Protein AF-A0A3M6TGZ2-F1 (afdb_monomer)

Mean predicted aligned error: 19.35 Å

Solvent-accessible surface area (backbone atoms only — not comparable to full-atom values): 16517 Å² total; per-residue (Å²): 109,48,70,53,73,72,46,76,52,75,37,88,37,29,80,31,42,24,42,33,56,69,42,28,58,44,73,45,98,86,73,47,77,41,82,45,65,65,86,76,43,95,60,84,80,69,79,43,63,46,82,37,79,44,59,75,63,88,46,66,74,47,72,54,71,72,47,72,62,46,60,95,38,26,78,26,36,25,44,32,56,66,45,53,92,46,87,89,58,36,61,72,95,68,63,71,81,43,63,45,80,40,79,52,63,69,44,38,42,79,44,75,50,71,62,59,62,80,72,85,77,74,90,73,81,85,73,75,80,75,66,73,56,56,57,54,50,52,58,56,54,77,73,55,81,85,80,93,76,83,90,81,83,86,76,79,87,74,90,76,71,81,71,97,75,77,68,41,56,41,74,33,95,34,32,72,29,41,33,57,33,56,66,44,34,25,29,73,88,77,65,44,80,56,79,79,38,63,72,92,74,58,70,82,41,62,46,81,37,80,42,62,73,62,78,80,73,81,72,76,74,74,83,70,78,85,65,50,75,52,55,74,73,55,36,50,47,38,57,76,68,64,38,49,84,38,71,73,48,24,76,31,22,35,51,63,45,53,61,63,76,76,112

pLDDT: mean 76.89, std 20.99, range [24.41, 97.69]

Nearest PDB structures (foldseek):
  7b26-assembly1_B  TM=2.054E-01  e=3.039E-04  Homo sapiens
  6l4n-assembly1_A  TM=1.650E-01  e=7.881E+00  Dioscoreophyllum cumminsii

InterPro domains:
  IPR000884 Thrombospondin type-1 (TSP1) repeat [PS50092] (1-58)
  IPR000884 Thrombospondin type-1 (TSP1) repeat [PS50092] (61-108)
  IPR000884 Thrombospondin type-1 (TSP1) repeat [PS50092] (169-215)
  IPR000884 Thrombospondin type-1 (TSP1) repeat [SM00209] (1-58)
  IPR000884 Thrombospondin type-1 (TSP1) repeat [SM00209] (60-108)
  IPR000884 Thrombospondin type-1 (TSP1) repeat [SM00209] (165-215)
  IPR010909 PLAC [PS50900] (221-261)
  IPR036383 Thrombospondin type-1 repeat superfamily [G3DSA:2.20.100.10] (1-57)
  IPR036383 Thrombospondin type-1 repeat superfamily [G3DSA:2.20.100.10] (168-214)
  IPR036383 Thrombospondin type-1 repeat superfamily [SSF82895] (1-57)
  IPR036383 Thrombospondin type-1 repeat superfamily [SSF82895] (56-107)
  IPR036383 Thrombospondin type-1 repeat superfamily [SSF82895] (169-214)
  IPR050439 ADAMTS and ADAMTS-like [PTHR13723] (1-257)

Foldseek 3Di:
DDKADWDDFPDQAAKGKIFIDFFDWDQDPVRDIDTDDPVPDPDDTPDRMDMDHHHHDAWEKDKADWDDFDDPAAKGKIFTDTDTPDPPRYDPVRGDDRMDMDHHHHQKDKDWFDWLDDDDPDDDDPPDPVPVVVVVVVVVVVPDDDDDDDDDDDDDDDPPDDDPDDGSDFPDQAAKGKIFIDIFMAGPPPRDTDDPDDPVPGDDGMDMDHHHHDPPPPPPVPVPDPAAQDDPVVLVVCVVVVVCPPPVNCSRNVVSSVVVVVD

Radius of gyration: 54.73 Å; Cα contacts (8 Å, |Δi|>4): 354; chains: 1; bounding box: 115×46×151 Å

Sequence (263 aa):
WAVSPWRPCSKTCGKGLQYRSVRCMRQTTNGTTVESPNHLCPRDKPSGVQNCIKKACHLNWVVGPWSHCHGLCGVGHRVRNVRCPVAGKCAHGKKPPSRKFCSRESCYQWIIGRWSSNRKKTKYEKKKPKVMFLVALVMTFLTAENDNRLLKDLPQADFGRVPERLTLSCSAGCGSGAQRRSVTCLHRLTRRVGEKCSADSKPASQRQCKVKECKKIDVVLETVCHRDKYSSKQCRAVLRFDLCSTRGWLDLCCKTCEDAGRN

Organism: Pocillopora damicornis (NCBI:txid46731)

Secondary structure (DSSP, 8-state):
-EEPPPPPPS-SSSEEEEE--EEEEEE-TTS-EEEE-GGG--SPPPPSEEEEE-SPP-BPPEEPPPPP-BSSSSEEEEE--EE-SSTT-B-GGGPPPSEEEEE-S-SEEEEEPPPP--------------THHHHHHHHHHTTS-------------------S-S----SSSSSEEEEE--EEEEETTT--B-S-S-STT---SEEEEEPSP-------------S-SS-HHHHHHHHHTTGGGSHHHHTTSHHHHHHHTT-

Structure (mmCIF, N/CA/C/O backbone):
data_AF-A0A3M6TGZ2-F1
#
_entry.id   AF-A0A3M6TGZ2-F1
#
loop_
_atom_site.group_PDB
_atom_site.id
_atom_site.type_symbol
_atom_site.label_atom_id
_atom_site.label_alt_id
_atom_site.label_comp_id
_atom_site.label_asym_id
_atom_site.label_entity_id
_atom_site.label_seq_id
_atom_site.pdbx_PDB_ins_code
_atom_site.Cartn_x
_atom_site.Cartn_y
_atom_site.Cartn_z
_atom_site.occupancy
_atom_site.B_iso_or_equiv
_atom_site.auth_seq_id
_atom_site.auth_comp_id
_atom_site.auth_asym_id
_atom_site.auth_atom_id
_atom_site.pdbx_PDB_model_num
ATOM 1 N N . TRP A 1 1 ? -44.921 -3.618 61.452 1.00 91.56 1 TRP A N 1
ATOM 2 C CA . TRP 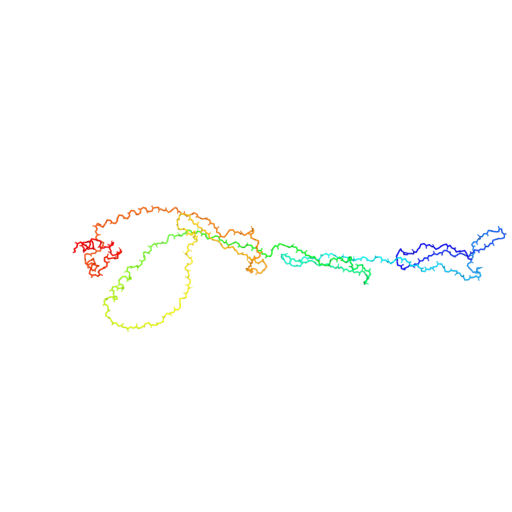A 1 1 ? -43.972 -3.116 60.438 1.00 91.56 1 TRP A CA 1
ATOM 3 C C . TRP A 1 1 ? -44.732 -2.491 59.289 1.00 91.56 1 TRP A C 1
ATOM 5 O O . TRP A 1 1 ? -45.534 -3.181 58.674 1.00 91.56 1 TRP A O 1
ATOM 15 N N . ALA A 1 2 ? -44.482 -1.220 58.991 1.00 92.06 2 ALA A N 1
ATOM 16 C CA . ALA A 1 2 ? -44.884 -0.614 57.729 1.00 92.06 2 ALA A CA 1
ATOM 17 C C . ALA A 1 2 ? -43.751 -0.792 56.714 1.00 92.06 2 ALA A C 1
ATOM 19 O O . ALA A 1 2 ? -42.584 -0.518 57.015 1.00 92.06 2 ALA A O 1
ATOM 20 N N . VAL A 1 3 ? -44.094 -1.291 55.529 1.00 94.31 3 VAL A N 1
ATOM 21 C CA . VAL A 1 3 ? -43.140 -1.647 54.478 1.00 94.31 3 VAL A CA 1
ATOM 22 C C . VAL A 1 3 ? -43.472 -0.842 53.231 1.00 94.31 3 VAL A C 1
ATOM 24 O O . VAL A 1 3 ? -44.593 -0.905 52.735 1.00 94.31 3 VAL A O 1
ATOM 27 N N . SER A 1 4 ? -42.503 -0.086 52.721 1.00 96.00 4 SER A N 1
ATOM 28 C CA . SER A 1 4 ? -42.685 0.647 51.469 1.00 96.00 4 SER A CA 1
ATOM 29 C C . SER A 1 4 ? -42.570 -0.286 50.255 1.00 96.00 4 SER A C 1
ATOM 31 O O . SER A 1 4 ? -41.953 -1.356 50.348 1.00 96.00 4 SER A O 1
ATOM 33 N N . PRO A 1 5 ? -43.049 0.143 49.074 1.00 97.38 5 PRO A N 1
ATOM 34 C CA . PRO A 1 5 ? -42.683 -0.489 47.814 1.00 97.38 5 PRO A CA 1
ATOM 35 C C . PRO A 1 5 ? -41.162 -0.522 47.622 1.00 97.38 5 PRO A C 1
ATOM 37 O O . PRO A 1 5 ? -40.419 0.294 48.187 1.00 97.38 5 PRO A O 1
ATOM 40 N N . TRP A 1 6 ? -40.700 -1.465 46.805 1.00 97.38 6 TRP A N 1
ATOM 41 C CA . TRP A 1 6 ? -39.301 -1.533 46.404 1.00 97.38 6 TRP A CA 1
ATOM 42 C C . TRP A 1 6 ? -38.935 -0.355 45.505 1.00 97.38 6 TRP A C 1
ATOM 44 O O . TRP A 1 6 ? -39.634 -0.045 44.540 1.00 97.38 6 TRP A O 1
ATOM 54 N N . ARG A 1 7 ? -37.800 0.282 45.803 1.00 97.19 7 ARG A N 1
ATOM 55 C CA . ARG A 1 7 ? -37.170 1.249 44.902 1.00 97.19 7 ARG A CA 1
ATOM 56 C C . ARG A 1 7 ? -36.665 0.539 43.638 1.00 97.19 7 ARG A C 1
ATOM 58 O O . ARG A 1 7 ? -36.446 -0.675 43.665 1.00 97.19 7 ARG A O 1
ATOM 65 N N . PRO A 1 8 ? -36.413 1.278 42.543 1.00 96.44 8 PRO A N 1
ATOM 66 C CA . PRO A 1 8 ? -35.778 0.717 41.359 1.00 96.44 8 PRO A CA 1
ATOM 67 C C . PRO A 1 8 ? -34.483 -0.040 41.688 1.00 96.44 8 PRO A C 1
ATOM 69 O O . PRO A 1 8 ? -33.741 0.322 42.602 1.00 96.44 8 PRO A O 1
ATOM 72 N N . CYS A 1 9 ? -34.218 -1.096 40.918 1.00 96.38 9 CYS A N 1
ATOM 73 C CA . CYS A 1 9 ? -33.001 -1.898 41.032 1.00 96.38 9 CYS A CA 1
ATOM 74 C C . CYS A 1 9 ? -31.751 -1.017 40.884 1.00 96.38 9 CYS A C 1
ATOM 76 O O . CYS A 1 9 ? -31.696 -0.172 39.992 1.00 96.38 9 CYS A O 1
ATOM 78 N N . SER A 1 10 ? -30.730 -1.258 41.709 1.00 96.62 10 SER A N 1
ATOM 79 C CA . SER A 1 10 ? -29.472 -0.499 41.731 1.00 96.62 10 SER A CA 1
ATOM 80 C C . SER A 1 10 ? -28.687 -0.574 40.425 1.00 96.62 10 SER A C 1
ATOM 82 O O . SER A 1 10 ? -27.836 0.271 40.164 1.00 96.62 10 SER A O 1
ATOM 84 N N . LYS A 1 11 ? -28.973 -1.582 39.595 1.00 91.38 11 LYS A N 1
ATOM 85 C CA . LYS A 1 11 ? -28.443 -1.710 38.240 1.00 91.38 11 LYS A CA 1
ATOM 86 C C . LYS A 1 11 ? -29.578 -1.744 37.228 1.00 91.38 11 LYS A C 1
ATOM 88 O O . LYS A 1 11 ? -30.624 -2.349 37.457 1.00 91.38 11 LYS A O 1
ATOM 93 N N . THR A 1 12 ? -29.328 -1.149 36.070 1.00 90.81 12 THR A N 1
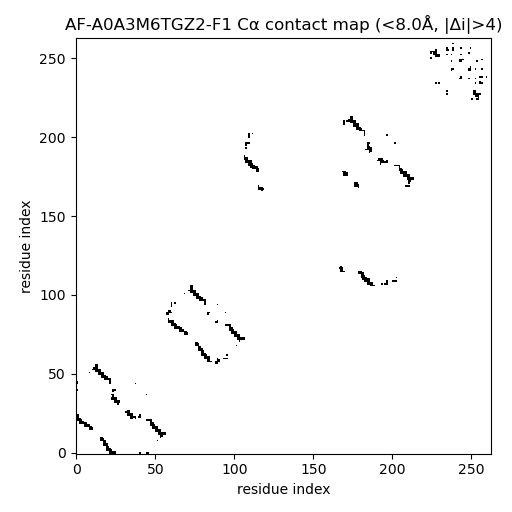ATOM 94 C CA . THR A 1 12 ? -30.240 -1.166 34.919 1.00 90.81 12 THR A CA 1
ATOM 95 C C . THR A 1 12 ? -30.131 -2.456 34.097 1.00 90.81 12 THR A C 1
ATOM 97 O O . THR A 1 12 ? -31.063 -2.795 33.370 1.00 90.81 12 THR A O 1
ATOM 100 N N . CYS A 1 13 ? -29.042 -3.219 34.255 1.00 88.81 13 CYS A N 1
ATOM 101 C CA . CYS A 1 13 ? -28.808 -4.518 33.622 1.00 88.81 13 CYS A CA 1
ATOM 102 C C . CYS A 1 13 ? -28.104 -5.498 34.581 1.00 88.81 13 CYS A C 1
ATOM 104 O O . CYS A 1 13 ? -27.426 -5.098 35.528 1.00 88.81 13 CYS A O 1
ATOM 106 N N . GLY A 1 14 ? -28.248 -6.800 34.332 1.00 88.88 14 GLY A N 1
ATOM 107 C CA . GLY A 1 14 ? -27.620 -7.858 35.122 1.00 88.88 14 GLY A CA 1
ATOM 108 C C . GLY A 1 14 ? -28.170 -7.984 36.549 1.00 88.88 14 GLY A C 1
ATOM 109 O O . GLY A 1 14 ? -29.334 -7.689 36.812 1.00 88.88 14 GLY A O 1
ATOM 110 N N . LYS A 1 15 ? -27.330 -8.473 37.471 1.00 93.56 15 LYS A N 1
ATOM 111 C CA . LYS A 1 15 ? -27.680 -8.675 38.888 1.00 93.56 15 LYS A CA 1
ATOM 112 C C . LYS A 1 15 ? -27.403 -7.409 39.706 1.00 93.56 15 LYS A C 1
ATOM 114 O O . LYS A 1 15 ? -26.269 -6.914 39.700 1.00 93.56 15 LYS A O 1
ATOM 119 N N . GLY A 1 16 ? -28.409 -6.934 40.435 1.00 94.94 16 GLY A N 1
ATOM 120 C CA . GLY A 1 16 ? -28.340 -5.783 41.336 1.00 94.94 16 GLY A CA 1
ATOM 121 C C . GLY A 1 16 ? -29.089 -6.018 42.649 1.00 94.94 16 GLY A C 1
ATOM 122 O O . GLY A 1 16 ? -29.518 -7.135 42.943 1.00 94.94 16 GLY A O 1
ATOM 123 N N . LEU A 1 17 ? -29.251 -4.946 43.421 1.00 97.50 17 LEU A N 1
ATOM 124 C CA . LEU A 1 17 ? -29.989 -4.913 44.684 1.00 97.50 17 LEU A CA 1
ATOM 125 C C . LEU A 1 17 ? -31.081 -3.848 44.613 1.00 97.50 17 LEU A C 1
ATOM 127 O O . LEU A 1 17 ? -30.907 -2.822 43.965 1.00 97.50 17 LEU A O 1
ATOM 131 N N . GLN A 1 18 ? -32.196 -4.064 45.288 1.00 97.19 18 GLN A N 1
ATOM 132 C CA . GLN A 1 18 ? -33.244 -3.063 45.463 1.00 97.19 18 GLN A CA 1
ATOM 133 C C . GLN A 1 18 ? -33.527 -2.876 46.950 1.00 97.19 18 GLN A C 1
ATOM 135 O O . GLN A 1 18 ? -33.353 -3.803 47.743 1.00 97.19 18 GLN A O 1
ATOM 140 N N . TYR A 1 19 ? -33.935 -1.662 47.309 1.00 97.69 19 TYR A N 1
ATOM 141 C CA . TYR A 1 19 ? -34.076 -1.216 48.692 1.00 97.69 19 TYR A CA 1
ATOM 142 C C . TYR A 1 19 ? -35.516 -0.798 48.967 1.00 97.69 19 TYR A C 1
ATOM 144 O O . TYR A 1 19 ? -36.171 -0.230 48.091 1.00 97.69 19 TYR A O 1
ATOM 152 N N . ARG A 1 20 ? -36.001 -1.032 50.183 1.00 97.19 20 ARG A N 1
ATOM 153 C CA . ARG A 1 20 ? -37.289 -0.519 50.668 1.00 97.19 20 ARG A CA 1
ATOM 154 C C . ARG A 1 20 ? -37.169 -0.041 52.108 1.00 97.19 20 ARG A C 1
ATOM 156 O O . ARG A 1 20 ? -36.317 -0.519 52.855 1.00 97.19 20 ARG A O 1
ATOM 163 N N . SER A 1 21 ? -38.028 0.893 52.499 1.00 95.62 21 SER A N 1
ATOM 164 C CA . SER A 1 21 ? -38.121 1.345 53.884 1.00 95.62 21 SER A CA 1
ATOM 165 C C . SER A 1 21 ? -38.942 0.346 54.696 1.00 95.62 21 SER A C 1
ATOM 167 O O . SER A 1 21 ? -40.004 -0.099 54.260 1.00 95.62 21 SER A O 1
ATOM 169 N N . VAL A 1 22 ? -38.432 -0.007 55.873 1.00 95.69 22 VAL A N 1
ATOM 170 C CA . VAL A 1 22 ? -39.096 -0.885 56.838 1.00 95.69 22 VAL A CA 1
ATOM 171 C C . VAL A 1 22 ? -39.057 -0.174 58.182 1.00 95.69 22 VAL A C 1
ATOM 173 O O . VAL A 1 22 ? -37.989 -0.072 58.793 1.00 95.69 22 VAL A O 1
ATOM 176 N N . ARG A 1 23 ? -40.211 0.341 58.606 1.00 94.06 23 ARG A N 1
ATOM 177 C CA . ARG A 1 23 ? -40.370 1.153 59.819 1.00 94.06 23 ARG A CA 1
ATOM 178 C C . ARG A 1 23 ? -41.305 0.456 60.796 1.00 94.06 23 ARG A C 1
ATOM 180 O O . ARG A 1 23 ? -42.280 -0.182 60.382 1.00 94.06 23 ARG A O 1
ATOM 187 N N . CYS A 1 24 ? -41.009 0.532 62.088 1.00 93.94 24 CYS A N 1
ATOM 188 C CA . CYS A 1 24 ? -41.943 0.059 63.102 1.00 93.94 24 CYS A CA 1
ATOM 189 C C . CYS A 1 24 ? -42.975 1.163 63.350 1.00 93.94 24 CYS A C 1
ATOM 191 O O . CYS A 1 24 ? -42.613 2.317 63.541 1.00 93.94 24 CYS A O 1
ATOM 193 N N . MET A 1 25 ? -44.259 0.822 63.283 1.00 91.06 25 MET A N 1
ATOM 194 C CA . MET A 1 25 ? -45.357 1.773 63.449 1.00 91.06 25 MET A CA 1
ATOM 195 C C . MET A 1 25 ? -46.304 1.230 64.513 1.00 91.06 25 MET A C 1
ATOM 197 O O . MET A 1 25 ? -46.594 0.031 64.504 1.00 91.06 25 MET A O 1
ATOM 201 N N . ARG A 1 26 ? -46.794 2.107 65.388 1.00 88.69 26 ARG A N 1
ATOM 202 C CA . ARG A 1 26 ? -47.808 1.806 66.406 1.00 88.69 26 ARG A CA 1
ATOM 203 C C . ARG A 1 26 ? -49.032 2.693 66.190 1.00 88.69 26 ARG A C 1
ATOM 205 O O . ARG A 1 26 ? -48.880 3.835 65.757 1.00 88.69 26 ARG A O 1
ATOM 212 N N . GLN A 1 27 ? -50.223 2.197 66.508 1.00 87.00 27 GLN A N 1
ATOM 213 C CA . GLN A 1 27 ? -51.412 3.047 66.575 1.00 87.00 27 GLN A CA 1
ATOM 214 C C . GLN A 1 27 ? -51.500 3.702 67.955 1.00 87.00 27 GLN A C 1
ATOM 216 O O . GLN A 1 27 ? -51.271 3.056 68.977 1.00 87.00 27 GLN A O 1
ATOM 221 N N . THR A 1 28 ? -51.757 5.005 67.985 1.00 82.00 28 THR A N 1
ATOM 222 C CA . THR A 1 28 ? -52.089 5.738 69.207 1.00 82.00 28 THR A CA 1
ATOM 223 C C . THR A 1 28 ? -53.563 5.533 69.550 1.00 82.00 28 THR A C 1
ATOM 225 O O . THR A 1 28 ? -54.364 5.140 68.704 1.00 82.00 28 THR A O 1
ATOM 228 N N . THR A 1 29 ? -53.940 5.843 70.790 1.00 80.31 29 THR A N 1
ATOM 229 C CA . THR A 1 29 ? -55.332 5.817 71.278 1.00 80.31 29 THR A CA 1
ATOM 230 C C . THR A 1 29 ? -56.284 6.690 70.453 1.00 80.31 29 THR A C 1
ATOM 232 O O . THR A 1 29 ? -57.474 6.413 70.406 1.00 80.31 29 THR A O 1
ATOM 235 N N . ASN A 1 30 ? -55.754 7.688 69.737 1.00 82.75 30 ASN A N 1
ATOM 236 C CA . ASN A 1 30 ? -56.506 8.574 68.843 1.00 82.75 30 ASN A CA 1
ATOM 237 C C . ASN A 1 30 ? -56.615 8.027 67.400 1.00 82.75 30 ASN A C 1
ATOM 239 O O . ASN A 1 30 ? -56.941 8.772 66.480 1.00 82.75 30 ASN A O 1
ATOM 243 N N . GLY A 1 31 ? -56.256 6.760 67.164 1.00 81.19 31 GLY A N 1
ATOM 244 C CA . GLY A 1 31 ? -56.270 6.123 65.840 1.00 81.19 31 GLY A CA 1
ATOM 245 C C . GLY A 1 31 ? -55.133 6.554 64.902 1.00 81.19 31 GLY A C 1
ATOM 246 O O . GLY A 1 31 ? -55.039 6.074 63.772 1.00 81.19 31 GLY A O 1
ATOM 247 N N . THR A 1 32 ? -54.233 7.439 65.339 1.00 83.69 32 THR A N 1
ATOM 248 C CA . THR A 1 32 ? -53.119 7.932 64.518 1.00 83.69 32 THR A CA 1
ATOM 249 C C . THR A 1 32 ? -51.973 6.923 64.504 1.00 83.69 32 THR A C 1
ATOM 251 O O . THR A 1 32 ? -51.598 6.364 65.531 1.00 83.69 32 THR A O 1
ATOM 254 N N . THR A 1 33 ? -51.369 6.684 63.342 1.00 87.19 33 THR A N 1
ATOM 255 C CA . THR A 1 33 ? -50.245 5.744 63.226 1.00 87.19 33 THR A CA 1
ATOM 256 C C . THR A 1 33 ? -48.921 6.505 63.306 1.00 87.19 33 THR A C 1
ATOM 258 O O . THR A 1 33 ? -48.640 7.332 62.443 1.00 87.19 33 THR A O 1
ATOM 261 N N . VAL A 1 34 ? -48.102 6.230 64.325 1.00 90.50 34 VAL A N 1
ATOM 262 C CA . VAL A 1 34 ? -46.815 6.913 64.567 1.00 90.50 34 VAL A CA 1
ATOM 263 C C . VAL A 1 34 ? -45.640 5.941 64.522 1.00 90.50 34 VAL A C 1
ATOM 265 O O . VAL A 1 34 ? -45.778 4.764 64.864 1.00 90.50 34 VAL A O 1
ATOM 268 N N . GLU A 1 35 ? -44.480 6.434 64.088 1.00 91.50 35 GLU A N 1
ATOM 269 C CA . GLU A 1 35 ? -43.245 5.648 64.042 1.00 91.50 35 GLU A CA 1
ATOM 270 C C . GLU A 1 35 ? -42.743 5.341 65.462 1.00 91.50 35 GLU A C 1
ATOM 272 O O . GLU A 1 35 ? -42.883 6.140 66.389 1.00 91.50 35 GLU A O 1
ATOM 277 N N . SER A 1 36 ? -42.206 4.139 65.647 1.00 90.56 36 SER A N 1
ATOM 278 C CA . SER A 1 36 ? -41.825 3.582 66.940 1.00 90.56 36 SER A CA 1
ATOM 279 C C . SER A 1 36 ? -40.459 2.887 66.844 1.00 90.56 36 SER A C 1
ATOM 281 O O . SER A 1 36 ? -40.084 2.429 65.762 1.00 90.56 36 SER A O 1
ATOM 283 N N . PRO A 1 37 ? -39.684 2.796 67.939 1.00 90.69 37 PRO A N 1
ATOM 284 C CA . PRO A 1 37 ? -38.444 2.025 67.968 1.00 90.69 37 PRO A CA 1
ATOM 285 C C . PRO A 1 37 ? -38.608 0.560 67.531 1.00 90.69 37 PRO A C 1
ATOM 287 O O . PRO A 1 37 ? -39.576 -0.110 67.882 1.00 90.69 37 PRO A O 1
ATOM 290 N N . ASN A 1 38 ? -37.616 0.032 66.805 1.00 88.75 38 ASN A N 1
ATOM 291 C CA . ASN A 1 38 ? -37.672 -1.312 66.207 1.00 88.75 38 ASN A CA 1
ATOM 292 C C . ASN A 1 38 ? -37.926 -2.446 67.220 1.00 88.75 38 ASN A C 1
ATOM 294 O O . ASN A 1 38 ? -38.569 -3.424 66.857 1.00 88.75 38 ASN A O 1
ATOM 298 N N . HIS A 1 39 ? -37.443 -2.321 68.461 1.00 87.00 39 HIS A N 1
ATOM 299 C CA . HIS A 1 39 ? -37.582 -3.350 69.502 1.00 87.00 39 HIS A CA 1
ATOM 300 C C . HIS A 1 39 ? -39.022 -3.519 70.016 1.00 87.00 39 HIS A C 1
ATOM 302 O O . HIS A 1 39 ? -39.325 -4.524 70.646 1.00 87.00 39 HIS A O 1
ATOM 308 N N . LEU A 1 40 ? -39.915 -2.562 69.738 1.00 88.06 40 LEU A N 1
ATOM 309 C CA . LEU A 1 40 ? -41.331 -2.632 70.119 1.00 88.06 40 LEU A CA 1
ATOM 310 C C . LEU A 1 40 ? -42.185 -3.390 69.094 1.00 88.06 40 LEU A C 1
ATOM 312 O O . LEU A 1 40 ? -43.359 -3.656 69.340 1.00 88.06 40 LEU A O 1
ATOM 316 N N . CYS A 1 41 ? -41.618 -3.739 67.935 1.00 88.50 41 CYS A N 1
ATOM 317 C CA . CYS A 1 41 ? -42.293 -4.574 66.954 1.00 88.50 41 CYS A CA 1
ATOM 318 C C . CYS A 1 41 ? -42.034 -6.062 67.270 1.00 88.50 41 CYS A C 1
ATOM 320 O O . CYS A 1 41 ? -40.894 -6.504 67.162 1.00 88.50 41 CYS A O 1
ATOM 322 N N . PRO A 1 42 ? -43.071 -6.864 67.582 1.00 85.56 42 PRO A N 1
ATOM 323 C CA . PRO A 1 42 ? -42.913 -8.226 68.114 1.00 85.56 42 PRO A CA 1
ATOM 324 C C . PRO A 1 42 ? -42.515 -9.282 67.072 1.00 85.56 42 PRO A C 1
ATOM 326 O O . PRO A 1 42 ? -42.266 -10.428 67.421 1.00 85.56 42 PRO A O 1
ATOM 329 N N . ARG A 1 43 ? -42.505 -8.928 65.781 1.00 88.06 43 ARG A N 1
ATOM 330 C CA . ARG A 1 43 ? -42.123 -9.829 64.683 1.00 88.06 43 ARG A CA 1
ATOM 331 C C . ARG A 1 43 ? -40.762 -9.440 64.137 1.00 88.06 43 ARG A C 1
ATOM 333 O O . ARG A 1 43 ? -40.435 -8.252 64.129 1.00 88.06 43 ARG A O 1
ATOM 340 N N . ASP A 1 44 ? -40.053 -10.403 63.561 1.00 92.25 44 ASP A N 1
ATOM 341 C CA . ASP A 1 44 ? -38.790 -10.149 62.874 1.00 92.25 44 ASP A CA 1
ATOM 342 C C . ASP A 1 44 ? -38.923 -9.051 61.824 1.00 92.25 44 ASP A C 1
ATOM 344 O O . ASP A 1 44 ? -39.909 -8.969 61.080 1.00 92.25 44 ASP A O 1
ATOM 348 N N . LYS A 1 45 ? -37.911 -8.184 61.776 1.00 93.44 45 LYS A N 1
ATOM 349 C CA . LYS A 1 45 ? -37.859 -7.081 60.825 1.00 93.44 45 LYS A CA 1
ATOM 350 C C . LYS A 1 45 ? -37.745 -7.643 59.403 1.00 93.44 45 LYS A C 1
ATOM 352 O O . LYS A 1 45 ? -36.740 -8.278 59.087 1.00 93.44 45 LYS A O 1
ATOM 357 N N . PRO A 1 46 ? -38.710 -7.363 58.507 1.00 93.94 46 PRO A N 1
ATOM 358 C CA . PRO A 1 46 ? -38.595 -7.760 57.110 1.00 93.94 46 PRO A CA 1
ATOM 359 C C . PRO A 1 46 ? -37.332 -7.178 56.468 1.00 93.94 46 PRO A C 1
ATOM 361 O O . PRO A 1 46 ? -36.946 -6.046 56.769 1.00 93.94 46 PRO A O 1
ATOM 364 N N . SER A 1 47 ? -36.724 -7.901 55.522 1.00 94.81 47 SER A N 1
ATOM 365 C CA . SER A 1 47 ? -35.530 -7.390 54.841 1.00 94.81 47 SER A CA 1
ATOM 366 C C . SER A 1 47 ? -35.822 -6.073 54.116 1.00 94.81 47 SER A C 1
ATOM 368 O O . SER A 1 47 ? -36.796 -5.960 53.359 1.00 94.81 47 SER A O 1
ATOM 370 N N . GLY A 1 48 ? -34.952 -5.087 54.337 1.00 96.44 48 GLY A N 1
ATOM 371 C CA . GLY A 1 48 ? -34.928 -3.823 53.602 1.00 96.44 48 GLY A CA 1
ATOM 372 C C . GLY A 1 48 ? -34.188 -3.908 52.264 1.00 96.44 48 GLY A C 1
ATOM 373 O O . GLY A 1 48 ? -34.193 -2.930 51.520 1.00 96.44 48 GLY A O 1
ATOM 374 N N . VAL A 1 49 ? -33.562 -5.051 51.950 1.00 97.38 49 VAL A N 1
ATOM 375 C CA . VAL A 1 49 ? -32.736 -5.269 50.751 1.00 97.38 49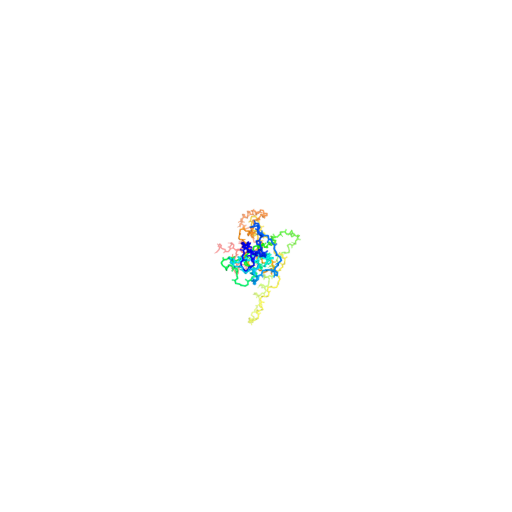 VAL A CA 1
ATOM 376 C C . VAL A 1 49 ? -33.090 -6.604 50.100 1.00 97.38 49 VAL A C 1
ATOM 378 O O . VAL A 1 49 ? -33.228 -7.615 50.786 1.00 97.38 49 VAL A O 1
ATOM 381 N N . GLN A 1 50 ? -33.209 -6.637 48.776 1.00 96.50 50 GLN A N 1
ATOM 382 C CA . GLN A 1 50 ? -33.317 -7.900 48.040 1.00 96.50 50 GLN A CA 1
ATOM 383 C C . GLN A 1 50 ? -32.583 -7.850 46.702 1.00 96.50 50 GLN A C 1
ATOM 385 O O . GLN A 1 50 ? -32.347 -6.775 46.145 1.00 96.50 50 GLN A O 1
ATOM 390 N N . ASN A 1 51 ? -32.263 -9.022 46.153 1.00 96.81 51 ASN A N 1
ATOM 391 C CA . ASN A 1 51 ? -31.676 -9.135 44.825 1.00 96.81 51 ASN A CA 1
ATOM 392 C C . ASN A 1 51 ? -32.704 -8.777 43.742 1.00 96.81 51 ASN A C 1
ATOM 394 O O . ASN A 1 51 ? -33.904 -9.023 43.867 1.00 96.81 51 ASN A O 1
ATOM 398 N N . CYS A 1 52 ? -32.218 -8.207 42.646 1.00 95.19 52 CYS A N 1
ATOM 399 C CA . CYS A 1 52 ? -32.987 -7.997 41.426 1.00 95.19 52 CYS A CA 1
ATOM 400 C C . CYS A 1 52 ? -32.172 -8.442 40.213 1.00 95.19 52 CYS A C 1
ATOM 402 O O . CYS A 1 52 ? -30.955 -8.252 40.154 1.00 95.19 52 CYS A O 1
ATOM 404 N N . ILE A 1 53 ? -32.854 -9.037 39.234 1.00 93.31 53 ILE A N 1
ATOM 405 C CA . ILE A 1 53 ? -32.263 -9.467 37.967 1.00 93.31 53 ILE A CA 1
ATOM 406 C C . ILE A 1 53 ? -32.920 -8.651 36.859 1.00 93.31 53 ILE A C 1
ATOM 408 O O . ILE A 1 53 ? -34.130 -8.716 36.649 1.00 93.31 53 ILE A O 1
ATOM 412 N N . LYS A 1 54 ? -32.121 -7.841 36.172 1.00 92.44 54 LYS A N 1
ATOM 413 C CA . LYS A 1 54 ? -32.510 -7.140 34.948 1.00 92.44 54 LYS A CA 1
ATOM 414 C C . LYS A 1 54 ? -32.013 -7.917 33.728 1.00 92.44 54 LYS A C 1
ATOM 416 O O . LYS A 1 54 ? -31.305 -8.916 33.857 1.00 92.44 54 LYS A O 1
ATOM 421 N N . LYS A 1 55 ? -32.370 -7.442 32.530 1.00 87.06 55 LYS A N 1
ATOM 422 C CA . LYS A 1 55 ? -31.842 -7.979 31.264 1.00 87.06 55 LYS A CA 1
ATOM 423 C C . LYS A 1 55 ? -30.311 -8.024 31.313 1.00 87.06 55 LYS A C 1
ATOM 425 O O . LYS A 1 55 ? -29.690 -7.172 31.951 1.00 87.06 55 LYS A O 1
ATOM 430 N N . ALA A 1 56 ? -29.706 -9.020 30.670 1.00 82.06 56 ALA A N 1
ATOM 431 C CA . ALA A 1 56 ? -28.252 -9.144 30.622 1.00 82.06 56 ALA A CA 1
ATOM 432 C C . ALA A 1 56 ? -27.611 -7.851 30.089 1.00 82.06 56 ALA A C 1
ATOM 434 O O . ALA A 1 56 ? -28.148 -7.211 29.187 1.00 82.06 56 ALA A O 1
ATOM 435 N N . CYS A 1 57 ? -26.471 -7.455 30.655 1.00 81.94 57 CYS A N 1
ATOM 436 C CA . CYS A 1 57 ? -25.754 -6.283 30.167 1.00 81.94 57 CYS A CA 1
ATOM 437 C C . CYS A 1 57 ? -25.205 -6.560 28.766 1.00 81.94 57 CYS A C 1
ATOM 439 O O . CYS A 1 57 ? -24.485 -7.540 28.563 1.00 81.94 57 CYS A O 1
ATOM 441 N N . HIS A 1 58 ? -25.521 -5.683 27.814 1.00 79.00 58 HIS A N 1
ATOM 442 C CA . HIS A 1 58 ? -24.904 -5.713 26.496 1.00 79.00 58 HIS A CA 1
ATOM 443 C C . HIS A 1 58 ? -23.443 -5.279 26.623 1.00 79.00 58 HIS A C 1
ATOM 445 O O . HIS A 1 58 ? -23.153 -4.128 26.947 1.00 79.00 58 HIS A O 1
ATOM 451 N N . LEU A 1 59 ? -22.523 -6.215 26.394 1.00 83.50 59 LEU A N 1
ATOM 452 C CA . LEU A 1 59 ? -21.092 -5.938 26.358 1.00 83.50 59 LEU A CA 1
ATOM 453 C C . LEU A 1 59 ? -20.651 -5.746 24.908 1.00 83.50 59 LEU A C 1
ATOM 455 O O . LEU A 1 59 ? -20.864 -6.609 24.056 1.00 83.50 59 LEU A O 1
ATOM 459 N N . ASN A 1 60 ? -20.038 -4.596 24.643 1.00 88.31 60 ASN A N 1
ATOM 460 C CA . ASN A 1 60 ? -19.548 -4.230 23.321 1.00 88.31 60 ASN A CA 1
ATOM 461 C C . ASN A 1 60 ? -18.076 -4.614 23.149 1.00 88.31 60 ASN A C 1
ATOM 463 O O . ASN A 1 60 ? -17.307 -4.685 24.111 1.00 88.31 60 ASN A O 1
ATOM 467 N N . TRP A 1 61 ? -17.681 -4.834 21.896 1.00 93.38 61 TRP A N 1
ATOM 468 C CA . TRP A 1 61 ? -16.282 -5.028 21.532 1.00 93.38 61 TRP A CA 1
ATOM 469 C C . TRP A 1 61 ? -15.480 -3.758 21.806 1.00 93.38 61 TRP A C 1
ATOM 471 O O . TRP A 1 61 ? -15.845 -2.674 21.354 1.00 93.38 61 TRP A O 1
ATOM 481 N N . VAL A 1 62 ? -14.357 -3.906 22.503 1.00 93.94 62 VAL A N 1
ATOM 482 C CA . VAL A 1 62 ? -13.393 -2.828 22.720 1.00 93.94 62 VAL A CA 1
ATOM 483 C C . VAL A 1 62 ? -12.375 -2.869 21.588 1.00 93.94 62 VAL A C 1
ATOM 485 O O . VAL A 1 62 ? -11.748 -3.904 21.341 1.00 93.94 62 VAL A O 1
ATOM 488 N N . VAL A 1 63 ? -12.229 -1.744 20.892 1.00 96.31 63 VAL A N 1
ATOM 489 C CA . VAL A 1 63 ? -11.412 -1.615 19.682 1.00 96.31 63 VAL A CA 1
ATOM 490 C C . VAL A 1 63 ? -10.265 -0.648 19.946 1.00 96.31 63 VAL A C 1
ATOM 492 O O . VAL A 1 63 ? -10.490 0.501 20.310 1.00 96.31 63 VAL A O 1
ATOM 495 N N . GLY A 1 64 ? -9.035 -1.118 19.757 1.00 96.88 64 GLY A N 1
ATOM 496 C CA . GLY A 1 64 ? -7.831 -0.298 19.843 1.00 96.88 64 GLY A CA 1
ATOM 497 C C . GLY A 1 64 ? -7.503 0.444 18.538 1.00 96.88 64 GLY A C 1
ATOM 498 O O . GLY A 1 64 ? -8.133 0.202 17.498 1.00 96.88 64 GLY A O 1
ATOM 499 N N . PRO A 1 65 ? -6.487 1.324 18.566 1.00 97.62 65 PRO A N 1
ATOM 500 C CA . PRO A 1 65 ? -6.004 2.014 17.376 1.00 97.62 65 PRO A CA 1
ATOM 501 C C . PRO A 1 65 ? -5.393 1.038 16.361 1.00 97.62 65 PRO A C 1
ATOM 503 O O . PRO A 1 65 ? -4.940 -0.057 16.703 1.00 97.62 65 PRO A O 1
ATOM 506 N N . TRP A 1 66 ? -5.375 1.447 15.091 1.00 97.69 66 TRP A N 1
ATOM 507 C CA . TRP A 1 66 ? -4.668 0.717 14.038 1.00 97.69 66 TRP A CA 1
ATOM 508 C C . TRP A 1 66 ? -3.157 0.889 14.174 1.00 97.69 66 TRP A C 1
ATOM 510 O O . TRP A 1 66 ? -2.677 1.999 14.384 1.00 97.69 66 TRP A O 1
ATOM 520 N N . SER A 1 67 ? -2.415 -0.193 13.960 1.00 96.88 67 SER A N 1
ATOM 521 C CA . SER A 1 67 ? -0.966 -0.156 13.800 1.00 96.88 67 SER A CA 1
ATOM 522 C C . SER A 1 67 ? -0.558 0.626 12.548 1.00 96.88 67 SER A C 1
ATOM 524 O O . SER A 1 67 ? -1.357 0.894 11.637 1.00 96.88 67 SER A O 1
ATOM 526 N N . HIS A 1 68 ? 0.739 0.909 12.454 1.00 95.00 68 HIS A N 1
ATOM 527 C CA . HIS A 1 68 ? 1.368 1.307 11.201 1.00 95.00 68 HIS A CA 1
ATOM 528 C C . HIS A 1 68 ? 1.164 0.238 10.113 1.00 95.00 68 HIS A C 1
ATOM 530 O O . HIS A 1 68 ? 0.908 -0.935 10.399 1.00 95.00 68 HIS A O 1
ATOM 536 N N . CYS A 1 69 ? 1.251 0.660 8.848 1.00 95.50 69 CYS A N 1
ATOM 537 C CA . CYS A 1 69 ? 1.159 -0.243 7.701 1.00 95.50 69 CYS A CA 1
ATOM 538 C C . CYS A 1 69 ? 2.364 -1.188 7.696 1.00 95.50 69 CYS A C 1
ATOM 540 O O . CYS A 1 69 ? 3.491 -0.747 7.481 1.00 95.50 69 CYS A O 1
ATOM 542 N N . HIS A 1 70 ? 2.121 -2.475 7.940 1.00 93.75 70 HIS A N 1
ATOM 543 C CA . HIS A 1 70 ? 3.109 -3.526 7.749 1.00 93.75 70 HIS A CA 1
ATOM 544 C C . HIS A 1 70 ? 3.396 -3.654 6.258 1.00 93.75 70 HIS A C 1
ATOM 546 O O . HIS A 1 70 ? 2.496 -3.963 5.476 1.00 93.75 70 HIS A O 1
ATOM 552 N N . GLY A 1 71 ? 4.649 -3.405 5.887 1.00 89.12 71 GLY A N 1
ATOM 553 C CA . GLY A 1 71 ? 5.102 -3.301 4.504 1.00 89.12 71 GLY A CA 1
ATOM 554 C C . GLY A 1 71 ? 5.778 -1.954 4.258 1.00 89.12 71 GLY A C 1
ATOM 555 O O . GLY A 1 71 ? 5.251 -0.894 4.599 1.00 89.12 71 GLY A O 1
ATOM 556 N N . LEU A 1 72 ? 6.975 -1.990 3.676 1.00 91.12 72 LEU A N 1
ATOM 557 C CA . LEU A 1 72 ? 7.769 -0.791 3.392 1.00 91.12 72 LEU A CA 1
ATOM 558 C C . LEU A 1 72 ? 7.290 -0.051 2.130 1.00 91.12 72 LEU A C 1
ATOM 560 O O . LEU A 1 72 ? 7.417 1.166 2.046 1.00 91.12 72 LEU A O 1
ATOM 564 N N . CYS A 1 73 ? 6.689 -0.770 1.184 1.00 93.31 73 CYS A N 1
ATOM 565 C CA . CYS A 1 73 ? 6.128 -0.249 -0.061 1.00 93.31 73 CYS A CA 1
ATOM 566 C C . CYS A 1 73 ? 4.978 -1.157 -0.532 1.00 93.31 73 CYS A C 1
ATOM 568 O O . CYS A 1 73 ? 4.815 -2.269 -0.027 1.00 93.31 73 CYS A O 1
ATOM 570 N N . GLY A 1 74 ? 4.202 -0.699 -1.513 1.00 92.31 74 GLY A N 1
ATOM 571 C CA . GLY A 1 74 ? 3.129 -1.472 -2.133 1.00 92.31 74 GLY A CA 1
ATOM 572 C C . GLY A 1 74 ? 1.956 -1.753 -1.193 1.00 92.31 74 GLY A C 1
ATOM 573 O O . GLY A 1 74 ? 1.599 -0.925 -0.352 1.00 92.31 74 GLY A O 1
ATOM 574 N N . VAL A 1 75 ? 1.334 -2.919 -1.370 1.00 93.94 75 VAL A N 1
ATOM 575 C CA . VAL A 1 75 ? 0.197 -3.361 -0.555 1.00 93.94 75 VAL A CA 1
ATOM 576 C C . VAL A 1 75 ? 0.706 -4.014 0.725 1.00 93.94 75 VAL A C 1
ATOM 578 O O . VAL A 1 75 ? 1.504 -4.949 0.699 1.00 93.94 75 VAL A O 1
ATOM 581 N N . GLY A 1 76 ? 0.204 -3.522 1.848 1.00 94.62 76 GLY A N 1
ATOM 582 C CA . GLY A 1 76 ? 0.498 -3.996 3.187 1.00 94.62 76 GLY A CA 1
ATOM 583 C C . GLY A 1 76 ? -0.770 -4.246 3.994 1.00 94.62 76 GLY A C 1
ATOM 584 O O . GLY A 1 76 ? -1.890 -4.235 3.474 1.00 94.62 76 GLY A O 1
ATOM 585 N N . HIS A 1 77 ? -0.611 -4.445 5.299 1.00 95.88 77 HIS A N 1
ATOM 586 C CA . HIS A 1 77 ? -1.744 -4.580 6.213 1.00 95.88 77 HIS A CA 1
ATOM 587 C C . HIS A 1 77 ? -1.507 -3.851 7.534 1.00 95.88 77 HIS A C 1
ATOM 589 O O . HIS A 1 77 ? -0.378 -3.644 7.954 1.00 95.88 77 HIS A O 1
ATOM 595 N N . ARG A 1 78 ? -2.585 -3.453 8.204 1.00 96.38 78 ARG A N 1
ATOM 596 C CA . ARG A 1 78 ? -2.567 -2.890 9.559 1.00 96.38 78 ARG A CA 1
ATOM 597 C C . ARG A 1 78 ? -3.359 -3.809 10.464 1.00 96.38 78 ARG A C 1
ATOM 599 O O . ARG A 1 78 ? -4.375 -4.362 10.035 1.00 96.38 78 ARG A O 1
ATOM 606 N N . VAL A 1 79 ? -2.910 -3.944 11.701 1.00 97.06 79 VAL A N 1
ATOM 607 C CA . VAL A 1 79 ? -3.575 -4.737 12.733 1.00 97.06 79 VAL A CA 1
ATOM 608 C C . VAL A 1 79 ? -4.020 -3.839 13.877 1.00 97.06 79 VAL A C 1
ATOM 610 O O . VAL A 1 79 ? -3.432 -2.789 14.114 1.00 97.06 79 VAL A O 1
ATOM 613 N N . ARG A 1 80 ? -5.087 -4.217 14.573 1.00 97.31 80 ARG A N 1
ATOM 614 C CA . ARG A 1 80 ? -5.536 -3.551 15.799 1.00 97.31 80 ARG A CA 1
ATOM 615 C C . ARG A 1 80 ? -6.016 -4.574 16.812 1.00 97.31 80 ARG A C 1
ATOM 617 O O . ARG A 1 80 ? -6.495 -5.646 16.440 1.00 97.31 80 ARG A O 1
ATOM 624 N N . ASN A 1 81 ? -5.942 -4.213 18.087 1.00 96.44 81 ASN A N 1
ATOM 625 C CA . ASN A 1 81 ? -6.513 -5.028 19.150 1.00 96.44 81 ASN A CA 1
ATOM 626 C C . ASN A 1 81 ? -8.048 -4.923 19.117 1.00 96.44 81 ASN A C 1
ATOM 628 O O . ASN A 1 81 ? -8.599 -3.823 19.075 1.00 96.44 81 ASN A O 1
ATOM 632 N N . VAL A 1 82 ? -8.731 -6.067 19.117 1.00 96.25 82 VAL A N 1
ATOM 633 C CA . VAL A 1 82 ? -10.189 -6.166 19.238 1.00 96.25 82 VAL A CA 1
ATOM 634 C C . VAL A 1 82 ? -10.482 -7.213 20.302 1.00 96.25 82 VAL A C 1
ATOM 636 O O . VAL A 1 82 ? -10.295 -8.408 20.061 1.00 96.25 82 VAL A O 1
ATOM 639 N N . ARG A 1 83 ? -10.938 -6.770 21.475 1.00 93.88 83 ARG A N 1
ATOM 640 C CA . ARG A 1 83 ? -11.166 -7.642 22.634 1.00 93.88 83 ARG A CA 1
ATOM 641 C C . ARG A 1 83 ? -12.571 -7.491 23.191 1.00 93.88 83 ARG A C 1
ATOM 643 O O . ARG A 1 83 ? -13.152 -6.409 23.153 1.00 93.88 83 ARG A O 1
ATOM 650 N N . CYS A 1 84 ? -13.100 -8.580 23.735 1.00 92.19 84 CYS A N 1
ATOM 651 C CA . CYS A 1 84 ? -14.322 -8.533 24.522 1.00 92.19 84 CYS A CA 1
ATOM 652 C C . CYS A 1 84 ? -13.957 -8.368 26.006 1.00 92.19 84 CYS A C 1
ATOM 654 O O . CYS A 1 84 ? -13.088 -9.106 26.473 1.00 92.19 84 CYS A O 1
ATOM 656 N N . PRO A 1 85 ? -14.588 -7.444 26.757 1.00 89.75 85 PRO A N 1
ATOM 657 C CA . PRO A 1 85 ? -14.313 -7.268 28.185 1.00 89.75 85 PRO A CA 1
ATOM 658 C C . PRO A 1 85 ? -14.531 -8.536 29.016 1.00 89.75 85 PRO A C 1
ATOM 660 O O . PRO A 1 85 ? -13.823 -8.756 29.990 1.00 89.75 85 PRO A O 1
ATOM 663 N N . VAL A 1 86 ? -15.496 -9.369 28.620 1.00 85.75 86 VAL A N 1
ATOM 664 C CA . VAL A 1 86 ? -15.807 -10.645 29.271 1.00 85.75 86 VAL A CA 1
ATOM 665 C C . VAL A 1 86 ? -15.925 -11.716 28.197 1.00 85.75 86 VAL A C 1
ATOM 667 O O . VAL A 1 86 ? -16.757 -11.595 27.297 1.00 85.75 86 VAL A O 1
ATOM 670 N N . ALA A 1 87 ? -15.100 -12.761 28.278 1.00 81.12 87 ALA A N 1
ATOM 671 C CA . ALA A 1 87 ? -15.052 -13.824 27.277 1.00 81.12 87 ALA A CA 1
ATOM 672 C C . ALA A 1 87 ? -16.458 -14.369 26.950 1.00 81.12 87 ALA A C 1
ATOM 674 O O . ALA A 1 87 ? -17.248 -14.681 27.840 1.00 81.12 87 ALA A O 1
ATOM 675 N N . GLY A 1 88 ? -16.791 -14.420 25.657 1.00 79.19 88 GLY A N 1
ATOM 676 C CA . GLY A 1 88 ? -18.058 -14.966 25.160 1.00 79.19 88 GLY A CA 1
ATOM 677 C C . GLY A 1 88 ? -19.317 -14.121 25.402 1.00 79.19 88 GLY A C 1
ATOM 678 O O . GLY A 1 88 ? -20.401 -14.562 25.037 1.00 79.19 88 GLY A O 1
ATOM 679 N N . LYS A 1 89 ? -19.225 -12.919 25.995 1.00 85.50 89 LYS A N 1
ATOM 680 C CA . LYS A 1 89 ? -20.408 -12.063 26.238 1.00 85.50 89 LYS A CA 1
ATOM 681 C C . LYS A 1 89 ? -20.680 -11.019 25.156 1.00 85.50 89 LYS A C 1
ATOM 683 O O . LYS A 1 89 ? -21.781 -10.478 25.105 1.00 85.50 89 LYS A O 1
ATOM 688 N N . CYS A 1 90 ? -19.703 -10.730 24.301 1.00 87.50 90 CYS A N 1
ATOM 689 C CA . CYS A 1 90 ? -19.898 -9.852 23.152 1.00 87.50 90 CYS A CA 1
ATOM 690 C C . CYS A 1 90 ? -20.525 -10.627 21.989 1.00 87.50 90 CYS A C 1
ATOM 692 O O . CYS A 1 90 ? -20.207 -11.795 21.767 1.00 87.50 90 CYS A O 1
ATOM 694 N N . ALA A 1 91 ? -21.369 -9.966 21.197 1.00 87.38 91 ALA A N 1
ATOM 695 C CA . ALA A 1 91 ? -21.983 -10.581 20.025 1.00 87.38 91 ALA A CA 1
ATOM 696 C C . ALA A 1 91 ? -20.926 -10.909 18.953 1.00 87.38 91 ALA A C 1
ATOM 698 O O . ALA A 1 91 ? -20.313 -10.002 18.381 1.00 87.38 91 ALA A O 1
ATOM 699 N N . HIS A 1 92 ? -20.732 -12.197 18.650 1.00 84.81 92 HIS A N 1
ATOM 700 C CA . HIS A 1 92 ? -19.738 -12.665 17.674 1.00 84.81 92 HIS A CA 1
ATOM 701 C C . HIS A 1 92 ? -19.930 -12.044 16.283 1.00 84.81 92 HIS A C 1
ATOM 703 O O . HIS A 1 92 ? -18.969 -11.545 15.703 1.00 84.81 92 HIS A O 1
ATOM 709 N N . GLY A 1 93 ? -21.173 -11.963 15.793 1.00 86.56 93 GLY A N 1
ATOM 710 C CA . GLY A 1 93 ? -21.497 -11.352 14.494 1.00 86.56 93 GLY A CA 1
ATOM 711 C C . GLY A 1 93 ? -21.277 -9.836 14.419 1.00 86.56 93 GLY A C 1
ATOM 712 O O . GLY A 1 93 ? -21.395 -9.244 13.353 1.00 86.56 93 GLY A O 1
ATOM 713 N N . LYS A 1 94 ? -20.953 -9.187 15.543 1.00 89.88 94 LYS A N 1
ATOM 714 C CA . LYS A 1 94 ? -20.607 -7.761 15.605 1.00 89.88 94 LYS A CA 1
ATOM 715 C C . LYS A 1 94 ? -19.120 -7.534 15.883 1.00 89.88 94 LYS A C 1
ATOM 717 O O . LYS A 1 94 ? -18.746 -6.403 16.181 1.00 89.88 94 LYS A O 1
ATOM 722 N N . LYS A 1 95 ? -18.274 -8.573 15.809 1.00 93.62 95 LYS A N 1
ATOM 723 C CA . LYS A 1 95 ? -16.825 -8.446 16.015 1.00 93.62 95 LYS A CA 1
ATOM 724 C C . LYS A 1 95 ? -16.208 -7.577 14.912 1.00 93.62 95 LYS A C 1
ATOM 726 O O . LYS A 1 95 ? -16.223 -7.978 13.750 1.00 93.62 95 LYS A O 1
ATOM 731 N N . PRO A 1 96 ? -15.626 -6.413 15.248 1.00 95.50 96 PRO A N 1
ATOM 732 C CA . PRO A 1 96 ? -14.961 -5.576 14.259 1.00 95.50 96 PRO A CA 1
ATOM 733 C C . PRO A 1 96 ? -13.722 -6.270 13.671 1.00 95.50 96 PRO A C 1
ATOM 735 O O . PRO A 1 96 ? -13.069 -7.054 14.367 1.00 95.50 96 PRO A O 1
ATOM 738 N N . PRO A 1 97 ? -13.323 -5.947 12.428 1.00 96.19 97 PRO A N 1
ATOM 739 C CA . PRO A 1 97 ? -12.130 -6.531 11.826 1.00 96.19 97 PRO A CA 1
ATOM 740 C C . PRO A 1 97 ? -10.881 -6.110 12.602 1.00 96.19 97 PRO A C 1
ATOM 742 O O . PRO A 1 97 ? -10.700 -4.925 12.897 1.00 96.19 97 PRO A O 1
ATOM 745 N N . SER A 1 98 ? -10.010 -7.067 12.915 1.00 96.69 98 SER A N 1
ATOM 746 C CA . SER A 1 98 ? -8.711 -6.830 13.560 1.00 96.69 98 SER A CA 1
ATOM 747 C C . SER A 1 98 ? -7.586 -6.566 12.558 1.00 96.69 98 SER A C 1
ATOM 749 O O . SER A 1 98 ? -6.522 -6.100 12.953 1.00 96.69 98 SER A O 1
ATOM 751 N N . ARG A 1 99 ? -7.816 -6.825 11.265 1.00 97.00 99 ARG A N 1
ATOM 752 C CA . ARG A 1 99 ? -6.858 -6.631 10.171 1.00 97.00 99 ARG A CA 1
ATOM 753 C C . ARG A 1 99 ? -7.519 -5.869 9.027 1.00 97.00 99 ARG A C 1
ATOM 755 O O . ARG A 1 99 ? -8.670 -6.140 8.699 1.00 97.00 99 ARG A O 1
ATOM 762 N N . LYS A 1 100 ? -6.790 -4.938 8.414 1.00 95.62 100 LYS A N 1
ATOM 763 C CA . LYS A 1 100 ? -7.196 -4.260 7.172 1.00 95.62 100 LYS A CA 1
ATOM 764 C C . LYS A 1 100 ? -6.011 -4.080 6.231 1.00 95.62 100 LYS A C 1
ATOM 766 O O . LYS A 1 100 ? -4.876 -4.004 6.698 1.00 95.62 100 LYS A O 1
ATOM 771 N N . PHE A 1 101 ? -6.269 -3.973 4.931 1.00 96.75 101 PHE A N 1
ATOM 772 C CA . PHE A 1 101 ? -5.233 -3.646 3.950 1.00 96.75 101 PHE A CA 1
ATOM 773 C C . PHE A 1 101 ? -4.883 -2.156 3.971 1.00 96.75 101 PHE A C 1
ATOM 775 O O . PHE A 1 101 ? -5.669 -1.309 4.401 1.00 96.75 101 PHE A O 1
ATOM 782 N N . CYS A 1 102 ? -3.672 -1.844 3.528 1.00 94.56 102 CYS A N 1
ATOM 783 C CA . CYS A 1 102 ? -3.207 -0.484 3.303 1.00 94.56 102 CYS A CA 1
ATOM 784 C C . CYS A 1 102 ? -2.329 -0.436 2.058 1.00 94.56 102 CYS A C 1
ATOM 786 O O . CYS A 1 102 ? -1.603 -1.386 1.779 1.00 94.56 102 CYS A O 1
ATOM 788 N N . SER A 1 103 ? -2.369 0.688 1.351 1.00 94.31 103 SER A N 1
ATOM 789 C CA . SER A 1 103 ? -1.530 0.931 0.180 1.00 94.31 103 SER A CA 1
ATOM 790 C C . SER A 1 103 ? -0.502 2.008 0.504 1.00 94.31 103 SER A C 1
ATOM 792 O O . SER A 1 103 ? -0.827 3.023 1.122 1.00 94.31 103 SER A O 1
ATOM 794 N N . ARG A 1 104 ? 0.746 1.762 0.117 1.00 92.50 104 ARG A N 1
ATOM 795 C CA . ARG A 1 104 ? 1.846 2.733 0.092 1.00 92.50 104 ARG A CA 1
ATOM 796 C C . ARG A 1 104 ? 2.273 2.954 -1.359 1.00 92.50 104 ARG A C 1
ATOM 798 O O . ARG A 1 104 ? 1.738 2.332 -2.274 1.00 92.50 104 ARG A O 1
ATOM 805 N N . GLU A 1 105 ? 3.263 3.816 -1.562 1.00 91.81 105 GLU A N 1
ATOM 806 C CA . GLU A 1 105 ? 3.898 3.987 -2.869 1.00 91.81 105 GLU A CA 1
ATOM 807 C C . GLU A 1 105 ? 4.364 2.648 -3.452 1.00 91.81 105 GLU A C 1
ATOM 809 O O . GLU A 1 105 ? 4.797 1.756 -2.714 1.00 91.81 105 GLU A O 1
ATOM 814 N N . SER A 1 106 ? 4.312 2.523 -4.780 1.00 93.19 106 SER A N 1
ATOM 815 C CA . SER A 1 106 ? 4.728 1.306 -5.477 1.00 93.19 106 SER A CA 1
ATOM 816 C C . SER A 1 106 ? 6.136 0.877 -5.062 1.00 93.19 106 SER A C 1
ATOM 818 O O . SER A 1 106 ? 7.051 1.693 -4.921 1.00 93.19 106 SER A O 1
ATOM 820 N N . CYS A 1 107 ? 6.309 -0.433 -4.900 1.00 94.56 107 CYS A N 1
ATOM 821 C CA . CYS A 1 107 ? 7.614 -1.042 -4.682 1.00 94.56 107 CYS A CA 1
ATOM 822 C C . CYS A 1 107 ? 8.512 -1.007 -5.919 1.00 94.56 107 CYS A C 1
ATOM 824 O O . CYS A 1 107 ? 9.702 -1.283 -5.802 1.00 94.56 107 CYS A O 1
ATOM 826 N N . TYR A 1 108 ? 7.963 -0.693 -7.088 1.00 95.31 108 TYR A N 1
ATOM 827 C CA . TYR A 1 108 ? 8.661 -0.753 -8.362 1.00 95.31 108 TYR A CA 1
ATOM 828 C C . TYR A 1 108 ? 8.690 0.620 -9.017 1.00 95.31 108 TYR A C 1
ATOM 830 O O . TYR A 1 108 ? 7.689 1.336 -9.020 1.00 95.31 108 TYR A O 1
ATOM 838 N N . GLN A 1 109 ? 9.850 0.973 -9.564 1.00 95.12 109 GLN A N 1
ATOM 839 C CA . GLN A 1 109 ? 10.074 2.243 -10.245 1.00 95.12 109 GLN A CA 1
ATOM 840 C C . GLN A 1 109 ? 10.895 2.052 -11.521 1.00 95.12 109 GLN A C 1
ATOM 842 O O . GLN A 1 109 ? 11.788 1.200 -11.581 1.00 95.12 109 GLN A O 1
ATOM 847 N N . TRP A 1 110 ? 10.609 2.881 -12.525 1.00 95.25 110 TRP A N 1
ATOM 848 C CA . TRP A 1 110 ? 11.397 2.954 -13.748 1.00 95.25 110 TRP A CA 1
ATOM 849 C C . TRP A 1 110 ? 12.687 3.733 -13.500 1.00 95.25 110 TRP A C 1
ATOM 851 O O . TRP A 1 110 ? 12.658 4.909 -13.146 1.00 95.25 110 TRP A O 1
ATOM 861 N N . ILE A 1 111 ? 13.828 3.084 -13.718 1.00 93.31 111 ILE A N 1
ATOM 862 C CA . ILE A 1 111 ? 15.139 3.727 -13.723 1.00 93.31 111 ILE A CA 1
ATOM 863 C C . ILE A 1 111 ? 15.536 4.021 -15.164 1.00 93.31 111 ILE A C 1
ATOM 865 O O . ILE A 1 111 ? 15.544 3.135 -16.021 1.00 93.31 111 ILE A O 1
ATOM 869 N N . ILE A 1 112 ? 15.860 5.287 -15.415 1.00 89.88 112 ILE A N 1
ATOM 870 C CA . ILE A 1 112 ? 16.176 5.810 -16.739 1.00 89.88 112 ILE A CA 1
ATOM 871 C C . ILE A 1 112 ? 17.690 5.976 -16.850 1.00 89.88 112 ILE A C 1
ATOM 873 O O . ILE A 1 112 ? 18.296 6.760 -16.120 1.00 89.88 112 ILE A O 1
ATOM 877 N N . GLY A 1 113 ? 18.301 5.247 -17.779 1.00 84.25 113 GLY A N 1
ATOM 878 C CA . GLY A 1 113 ? 19.700 5.420 -18.140 1.00 84.25 113 GLY A CA 1
ATOM 879 C C . GLY A 1 113 ? 19.940 6.665 -18.990 1.00 84.25 113 GLY A C 1
ATOM 880 O O . GLY A 1 113 ? 19.024 7.271 -19.556 1.00 84.25 113 GLY A O 1
ATOM 881 N N . ARG A 1 114 ? 21.213 7.044 -19.114 1.00 83.62 114 ARG A N 1
ATOM 882 C CA . ARG A 1 114 ? 21.616 8.145 -19.993 1.00 83.62 114 ARG A CA 1
ATOM 883 C C . ARG A 1 114 ? 21.369 7.771 -21.456 1.00 83.62 114 ARG A C 1
ATOM 885 O O . ARG A 1 114 ? 21.567 6.627 -21.860 1.00 83.62 114 ARG A O 1
ATOM 892 N N . TRP A 1 115 ? 20.977 8.758 -22.258 1.00 80.00 115 TRP A N 1
ATOM 893 C CA . TRP A 1 115 ? 21.066 8.645 -23.713 1.00 80.00 115 TRP A CA 1
ATOM 894 C C . TRP A 1 115 ? 22.536 8.544 -24.127 1.00 80.00 115 TRP A C 1
ATOM 896 O O . TRP A 1 115 ? 23.401 9.160 -23.503 1.00 80.00 115 TRP A O 1
ATOM 906 N N . SER A 1 116 ? 22.820 7.837 -25.216 1.00 69.25 116 SER A N 1
ATOM 907 C CA . SER A 1 116 ? 24.133 7.887 -25.869 1.00 69.25 116 SER A CA 1
ATOM 908 C C . SER A 1 116 ? 24.528 9.356 -26.176 1.00 69.25 116 SER A C 1
ATOM 910 O O . SER A 1 116 ? 23.820 10.027 -26.926 1.00 69.25 116 SER A O 1
ATOM 912 N N . SER A 1 117 ? 25.603 9.901 -25.578 1.00 53.00 117 SER A N 1
ATOM 913 C CA . SER A 1 117 ? 25.991 11.332 -25.660 1.00 53.00 117 SER A CA 1
ATOM 914 C C . SER A 1 117 ? 27.214 11.647 -26.549 1.00 53.00 117 SER A C 1
ATOM 916 O O . SER A 1 117 ? 28.332 11.310 -26.188 1.00 53.00 117 SER A O 1
ATOM 918 N N . ASN A 1 118 ? 27.088 12.391 -27.649 1.00 49.16 118 ASN A N 1
ATOM 919 C CA . ASN A 1 118 ? 28.241 12.769 -28.491 1.00 49.16 118 ASN A CA 1
ATOM 920 C C . ASN A 1 118 ? 29.263 13.677 -27.760 1.00 49.16 118 ASN A C 1
ATOM 922 O O . ASN A 1 118 ? 28.994 14.858 -27.553 1.00 49.16 118 ASN A O 1
ATOM 926 N N . ARG A 1 119 ? 30.470 13.180 -27.443 1.00 43.88 119 ARG A N 1
ATOM 927 C CA . ARG A 1 119 ? 31.643 14.028 -27.133 1.00 43.88 119 ARG A CA 1
ATOM 928 C C . ARG A 1 119 ? 32.482 14.208 -28.404 1.00 43.88 119 ARG A C 1
ATOM 930 O O . ARG A 1 119 ? 32.779 13.225 -29.082 1.00 43.88 119 ARG A O 1
ATOM 937 N N . LYS A 1 120 ? 32.832 15.457 -28.746 1.00 37.53 120 LYS A N 1
ATOM 938 C CA . LYS A 1 120 ? 33.658 15.805 -29.918 1.00 37.53 120 LYS A CA 1
ATOM 939 C C . LYS A 1 120 ? 34.960 14.993 -29.875 1.00 37.53 120 LYS A C 1
ATOM 941 O O . LYS A 1 120 ? 35.718 15.108 -28.917 1.00 37.53 120 LYS A O 1
ATOM 946 N N . LYS A 1 121 ? 35.222 14.177 -30.902 1.00 35.88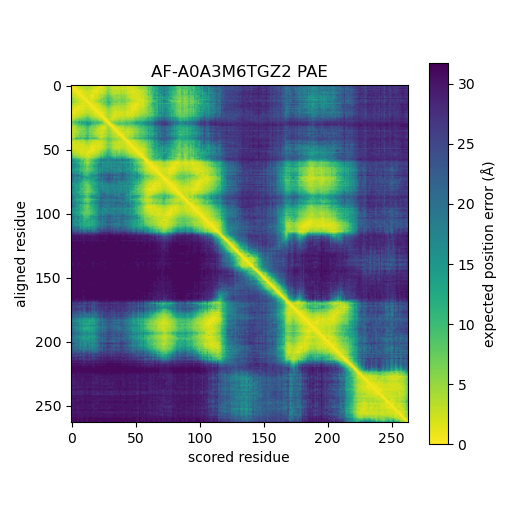 121 LYS A N 1
ATOM 947 C CA . LYS A 1 121 ? 36.551 13.590 -31.114 1.00 35.88 121 LYS A CA 1
ATOM 948 C C . LYS A 1 121 ? 37.493 14.746 -31.445 1.00 35.88 121 LYS A C 1
ATOM 950 O O . LYS A 1 121 ? 37.342 15.370 -32.493 1.00 35.88 121 LYS A O 1
ATOM 955 N N . THR A 1 122 ? 38.437 15.044 -30.559 1.00 33.16 122 THR A N 1
ATOM 956 C CA . THR A 1 122 ? 39.638 15.776 -30.951 1.00 33.16 122 THR A CA 1
ATOM 957 C C . THR A 1 122 ? 40.294 15.013 -32.104 1.00 33.16 122 THR A C 1
ATOM 959 O O . THR A 1 122 ? 40.326 13.781 -32.123 1.00 33.16 122 THR A O 1
ATOM 962 N N . LYS A 1 123 ? 40.695 15.777 -33.118 1.00 34.06 123 LYS A N 1
ATOM 963 C CA . LYS A 1 123 ? 41.335 15.373 -34.371 1.00 34.06 123 LYS A CA 1
ATOM 964 C C . LYS A 1 123 ? 42.407 14.303 -34.109 1.00 34.06 123 LYS A C 1
ATOM 966 O O . LYS A 1 123 ? 43.498 14.630 -33.667 1.00 34.06 123 LYS A O 1
ATOM 971 N N . TYR A 1 124 ? 42.082 13.034 -34.362 1.00 31.09 124 TYR A N 1
ATOM 972 C CA . TYR A 1 124 ? 43.079 11.974 -34.490 1.00 31.09 124 TYR A CA 1
ATOM 973 C C . TYR A 1 124 ? 43.375 11.820 -35.977 1.00 31.09 124 TYR A C 1
ATOM 975 O O . TYR A 1 124 ? 42.476 11.622 -36.798 1.00 31.09 124 TYR A O 1
ATOM 983 N N . GLU A 1 125 ? 44.641 12.014 -36.300 1.00 32.66 125 GLU A N 1
ATOM 984 C CA . GLU A 1 125 ? 45.252 11.890 -37.610 1.00 32.66 125 GLU A CA 1
ATOM 985 C C . GLU A 1 125 ? 44.858 10.564 -38.275 1.00 32.66 125 GLU A C 1
ATOM 987 O O . GLU A 1 125 ? 45.019 9.484 -37.703 1.00 32.66 125 GLU A O 1
ATOM 992 N N . LYS A 1 126 ? 44.338 10.632 -39.505 1.00 35.91 126 LYS A N 1
ATOM 993 C CA . LYS A 1 126 ? 44.205 9.460 -40.373 1.00 35.91 126 LYS A CA 1
ATOM 994 C C . LYS A 1 126 ? 45.613 8.964 -40.722 1.00 35.91 126 LYS A C 1
ATOM 996 O O . LYS A 1 126 ? 46.150 9.341 -41.759 1.00 35.91 126 LYS A O 1
ATOM 1001 N N . LYS A 1 127 ? 46.207 8.084 -39.915 1.00 36.72 127 LYS A N 1
ATOM 1002 C CA . LYS A 1 127 ? 47.240 7.185 -40.443 1.00 36.72 127 LYS A CA 1
ATOM 1003 C C . LYS A 1 127 ? 46.533 6.158 -41.329 1.00 36.72 127 LYS A C 1
ATOM 1005 O O . LYS A 1 127 ? 45.679 5.408 -40.863 1.00 36.72 127 LYS A O 1
ATOM 1010 N N . LYS A 1 128 ? 46.828 6.218 -42.632 1.00 28.69 128 LYS A N 1
ATOM 1011 C CA . LYS A 1 128 ? 46.337 5.305 -43.676 1.00 28.69 128 LYS A CA 1
ATOM 1012 C C . LYS A 1 128 ? 46.493 3.843 -43.210 1.00 28.69 128 LYS A C 1
ATOM 1014 O O . LYS A 1 128 ? 47.532 3.523 -42.630 1.00 28.69 128 LYS A O 1
ATOM 1019 N N . PRO A 1 129 ? 45.518 2.950 -43.455 1.00 35.03 129 PRO A N 1
ATOM 1020 C CA . PRO A 1 129 ? 45.683 1.542 -43.124 1.00 35.03 129 PRO A CA 1
ATOM 1021 C C . PRO A 1 129 ? 46.800 0.947 -43.995 1.00 35.03 129 PRO A C 1
ATOM 1023 O O . PRO A 1 129 ? 46.852 1.181 -45.203 1.00 35.03 129 PRO A O 1
ATOM 1026 N N . LYS A 1 130 ? 47.712 0.194 -43.371 1.00 43.06 130 LYS A N 1
ATOM 1027 C CA . LYS A 1 130 ? 48.840 -0.509 -44.006 1.00 43.06 130 LYS A CA 1
ATOM 1028 C C . LYS A 1 130 ? 48.363 -1.717 -44.841 1.00 43.06 130 LYS A C 1
ATOM 1030 O O . LYS A 1 130 ? 48.827 -2.830 -44.639 1.00 43.06 130 LYS A O 1
ATOM 1035 N N . VAL A 1 131 ? 47.444 -1.514 -45.787 1.00 45.62 131 VAL A N 1
ATOM 1036 C CA . VAL A 1 131 ? 46.966 -2.574 -46.707 1.00 45.62 131 VAL A CA 1
ATOM 1037 C C . VAL A 1 131 ? 47.978 -2.853 -47.832 1.00 45.62 131 VAL A C 1
ATOM 1039 O O . VAL A 1 131 ? 47.874 -3.849 -48.531 1.00 45.62 131 VAL A O 1
ATOM 1042 N N . MET A 1 132 ? 49.035 -2.043 -47.954 1.00 43.28 132 MET A N 1
ATOM 1043 C CA . MET A 1 132 ? 50.157 -2.315 -48.867 1.00 43.28 132 MET A CA 1
ATOM 1044 C C . MET A 1 132 ? 51.080 -3.452 -48.390 1.00 43.28 132 MET A C 1
ATOM 1046 O O . MET A 1 132 ? 51.873 -3.950 -49.178 1.00 43.28 132 MET A O 1
ATOM 1050 N N . PHE A 1 133 ? 50.988 -3.878 -47.122 1.00 45.50 133 PHE A N 1
ATOM 1051 C CA . PHE A 1 133 ? 51.864 -4.922 -46.567 1.00 45.50 133 PHE A CA 1
ATOM 1052 C C . PHE A 1 133 ? 51.353 -6.346 -46.836 1.00 45.50 133 PHE A C 1
ATOM 1054 O O . PHE A 1 133 ? 52.150 -7.268 -46.967 1.00 45.50 133 PHE A O 1
ATOM 1061 N N . LEU A 1 134 ? 50.034 -6.528 -46.975 1.00 49.94 134 LEU A N 1
ATOM 1062 C CA . LEU A 1 134 ? 49.426 -7.841 -47.228 1.00 49.94 134 LEU A CA 1
ATOM 1063 C C . LEU A 1 134 ? 49.637 -8.316 -48.669 1.00 49.94 134 LEU A C 1
ATOM 1065 O O . LEU A 1 134 ? 49.877 -9.495 -48.883 1.00 49.94 134 LEU A O 1
ATOM 1069 N N . VAL A 1 135 ? 49.627 -7.409 -49.649 1.00 49.16 135 VAL A N 1
ATOM 1070 C CA . VAL A 1 135 ? 49.877 -7.776 -51.054 1.00 49.16 135 VAL A CA 1
ATOM 1071 C C . VAL A 1 135 ? 51.343 -8.163 -51.263 1.00 49.16 135 VAL A C 1
ATOM 1073 O O . VAL A 1 135 ? 51.618 -9.144 -51.940 1.00 49.16 135 VAL A O 1
ATOM 1076 N N . ALA A 1 136 ? 52.284 -7.460 -50.622 1.00 49.12 136 ALA A N 1
ATOM 1077 C CA . ALA A 1 136 ? 53.701 -7.827 -50.653 1.00 49.12 136 ALA A CA 1
ATOM 1078 C C . ALA A 1 136 ? 53.956 -9.192 -49.990 1.00 49.12 136 ALA A C 1
ATOM 1080 O O . ALA A 1 136 ? 54.687 -9.999 -50.551 1.00 49.12 136 ALA A O 1
ATOM 1081 N N . LEU A 1 137 ? 53.294 -9.473 -48.858 1.00 52.09 137 LEU A N 1
ATOM 1082 C CA . LEU A 1 137 ? 53.374 -10.770 -48.179 1.00 52.09 137 LEU A CA 1
ATOM 1083 C C . LEU A 1 137 ? 52.811 -11.912 -49.036 1.00 52.09 137 LEU A C 1
ATOM 1085 O O . LEU A 1 137 ? 53.451 -12.948 -49.171 1.00 52.09 137 LEU A O 1
ATOM 1089 N N . VAL A 1 138 ? 51.653 -11.722 -49.671 1.00 55.00 138 VAL A N 1
ATOM 1090 C CA . VAL A 1 138 ? 51.061 -12.742 -50.554 1.00 55.00 138 VAL A CA 1
ATOM 1091 C C . VAL A 1 138 ? 51.929 -12.976 -51.796 1.00 55.00 138 VAL A C 1
ATOM 1093 O O . VAL A 1 138 ? 52.126 -14.122 -52.188 1.00 55.00 138 VAL A O 1
ATOM 1096 N N . MET A 1 139 ? 52.535 -11.929 -52.364 1.00 51.41 139 MET A N 1
ATOM 1097 C CA . MET A 1 139 ? 53.468 -12.078 -53.488 1.00 51.41 139 MET A CA 1
ATOM 1098 C C . MET A 1 139 ? 54.791 -12.747 -53.084 1.00 51.41 139 MET A C 1
ATOM 1100 O O . MET A 1 139 ? 55.378 -13.426 -53.918 1.00 51.41 139 MET A O 1
ATOM 1104 N N . THR A 1 140 ? 55.233 -12.624 -51.824 1.00 49.16 140 THR A N 1
ATOM 1105 C CA . THR A 1 140 ? 56.361 -13.416 -51.292 1.00 49.16 140 THR A CA 1
ATOM 1106 C C . THR A 1 140 ? 55.992 -14.873 -50.999 1.00 49.16 140 THR A C 1
ATOM 1108 O O . THR A 1 140 ? 56.861 -15.734 -51.079 1.00 49.16 140 THR A O 1
ATOM 1111 N N . PHE A 1 141 ? 54.720 -15.176 -50.706 1.00 48.88 141 PHE A N 1
ATOM 1112 C CA . PHE A 1 141 ? 54.250 -16.558 -50.529 1.00 48.88 141 PHE A CA 1
ATOM 1113 C C . PHE A 1 141 ? 54.078 -17.304 -51.859 1.00 48.88 141 PHE A C 1
ATOM 1115 O O . PHE A 1 141 ? 54.283 -18.511 -51.902 1.00 48.88 141 PHE A O 1
ATOM 1122 N N . LEU A 1 142 ? 53.757 -16.611 -52.957 1.00 48.44 142 LEU A N 1
ATOM 1123 C CA . LEU A 1 142 ? 53.587 -17.238 -54.277 1.00 48.44 142 LEU A CA 1
ATOM 1124 C C . LEU A 1 142 ? 54.910 -17.550 -55.006 1.00 48.44 142 LEU A C 1
ATOM 1126 O O . LEU A 1 142 ? 54.879 -18.123 -56.091 1.00 48.44 142 LEU A O 1
ATOM 1130 N N . THR A 1 143 ? 56.062 -17.201 -54.424 1.00 43.53 143 THR A N 1
ATOM 1131 C CA . THR A 1 143 ? 57.399 -17.529 -54.958 1.00 43.53 143 THR A CA 1
ATOM 1132 C C . THR A 1 143 ? 58.194 -18.495 -54.076 1.00 43.53 143 THR A C 1
ATOM 1134 O O . THR A 1 143 ? 59.391 -18.652 -54.295 1.00 43.53 143 THR A O 1
ATOM 1137 N N . ALA A 1 144 ? 57.576 -19.122 -53.073 1.00 42.38 144 ALA A N 1
ATOM 1138 C CA . ALA A 1 144 ? 58.246 -20.098 -52.219 1.00 42.38 144 ALA A CA 1
ATOM 1139 C C . ALA A 1 144 ? 57.673 -21.496 -52.473 1.00 42.38 144 ALA A C 1
ATOM 1141 O O . ALA A 1 144 ? 56.496 -21.757 -52.226 1.00 42.38 144 ALA A O 1
ATOM 1142 N N . GLU A 1 145 ? 58.520 -22.375 -53.003 1.00 42.03 145 GLU A N 1
ATOM 1143 C CA . GLU A 1 145 ? 58.254 -23.800 -53.142 1.00 42.03 145 GLU A CA 1
ATOM 1144 C C . GLU A 1 145 ? 57.893 -24.433 -51.795 1.00 42.03 145 GLU A C 1
ATOM 1146 O O . GLU A 1 145 ? 58.533 -24.192 -50.775 1.00 42.03 145 GLU A O 1
ATOM 1151 N N . ASN A 1 146 ? 56.824 -25.228 -51.851 1.00 43.47 146 ASN A N 1
ATOM 1152 C CA . ASN A 1 146 ? 56.603 -26.481 -51.143 1.00 43.47 146 ASN A CA 1
ATOM 1153 C C . ASN A 1 146 ? 57.327 -26.662 -49.794 1.00 43.47 146 ASN A C 1
ATOM 1155 O O . ASN A 1 146 ? 58.491 -27.036 -49.760 1.00 43.47 146 ASN A O 1
ATOM 1159 N N . ASP A 1 147 ? 56.573 -26.567 -48.697 1.00 37.25 147 ASP A N 1
ATOM 1160 C CA . ASP A 1 147 ? 56.454 -27.735 -47.825 1.00 37.25 147 ASP A CA 1
ATOM 1161 C C . ASP A 1 147 ? 55.204 -27.697 -46.939 1.00 37.25 147 ASP A C 1
ATOM 1163 O O . ASP A 1 147 ? 54.832 -26.707 -46.306 1.00 37.25 147 ASP A O 1
ATOM 1167 N N . ASN A 1 148 ? 54.554 -28.852 -46.926 1.00 41.59 148 ASN A N 1
ATOM 1168 C CA . ASN A 1 148 ? 53.370 -29.219 -46.172 1.00 41.59 148 ASN A CA 1
ATOM 1169 C C . ASN A 1 148 ? 53.664 -29.189 -44.659 1.00 41.59 148 ASN A C 1
ATOM 1171 O O . ASN A 1 148 ? 54.446 -30.005 -44.173 1.00 41.59 148 ASN A O 1
ATOM 1175 N N . ARG A 1 149 ? 52.982 -28.341 -43.875 1.00 38.53 149 ARG A N 1
ATOM 1176 C CA . ARG A 1 149 ? 52.765 -28.617 -42.443 1.00 38.53 149 ARG A CA 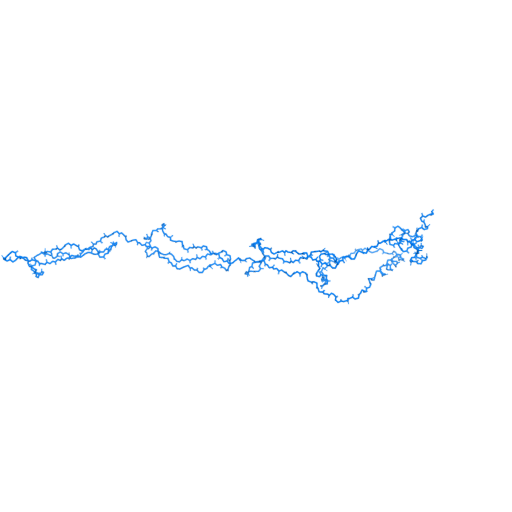1
ATOM 1177 C C . ARG A 1 149 ? 51.348 -28.270 -42.004 1.00 38.53 149 ARG A C 1
ATOM 1179 O O . ARG A 1 149 ? 50.880 -27.142 -42.126 1.00 38.53 149 ARG A O 1
ATOM 1186 N N . LEU A 1 150 ? 50.699 -29.314 -41.495 1.00 34.56 150 LEU A N 1
ATOM 1187 C CA . LEU A 1 150 ? 49.340 -29.368 -40.984 1.00 34.56 150 LEU A CA 1
ATOM 1188 C C . LEU A 1 150 ? 49.055 -28.362 -39.859 1.00 34.56 150 LEU A C 1
ATOM 1190 O O . LEU A 1 150 ? 49.859 -28.165 -38.950 1.00 34.56 150 LEU A O 1
ATOM 1194 N N . LEU A 1 151 ? 47.815 -27.863 -39.902 1.00 40.88 151 LEU A N 1
ATOM 1195 C CA . LEU A 1 151 ? 47.030 -27.286 -38.811 1.00 40.88 151 LEU A CA 1
ATOM 1196 C C . LEU A 1 151 ? 47.237 -28.013 -37.471 1.00 40.88 151 LEU A C 1
ATOM 1198 O O . LEU A 1 151 ? 47.019 -29.224 -37.398 1.00 40.88 151 LEU A O 1
ATOM 1202 N N . LYS A 1 152 ? 47.461 -27.242 -36.402 1.00 32.25 152 LYS A N 1
ATOM 1203 C CA . LYS A 1 152 ? 46.794 -27.403 -35.099 1.00 32.25 152 LYS A CA 1
ATOM 1204 C C . LYS A 1 152 ? 47.003 -26.152 -34.239 1.00 32.25 152 LYS A C 1
ATOM 1206 O O . LYS A 1 152 ? 47.980 -25.436 -34.409 1.00 32.25 152 LYS A O 1
ATOM 1211 N N . ASP A 1 153 ? 46.031 -25.936 -33.359 1.00 28.88 153 ASP A N 1
ATOM 1212 C CA . ASP A 1 153 ? 45.938 -24.918 -32.304 1.00 28.88 153 ASP A CA 1
ATOM 1213 C C . ASP A 1 153 ? 45.374 -23.539 -32.697 1.00 28.88 153 ASP A C 1
ATOM 1215 O O . ASP A 1 153 ? 46.075 -22.537 -32.813 1.00 28.88 153 ASP A O 1
ATOM 1219 N N . LEU A 1 154 ? 44.038 -23.480 -32.811 1.00 35.47 154 LEU A N 1
ATOM 1220 C CA . LEU A 1 154 ? 43.260 -22.273 -32.498 1.00 35.47 154 LEU A CA 1
ATOM 1221 C C . LEU A 1 154 ? 43.152 -22.134 -30.966 1.00 35.47 154 LEU A C 1
ATOM 1223 O O . LEU A 1 154 ? 42.528 -22.998 -30.345 1.00 35.47 154 LEU A O 1
ATOM 1227 N N . PRO A 1 155 ? 43.620 -21.036 -30.345 1.00 28.86 155 PRO A N 1
ATOM 1228 C CA . PRO A 1 155 ? 43.132 -20.627 -29.040 1.00 28.86 155 PRO A CA 1
ATOM 1229 C C . PRO A 1 155 ? 41.843 -19.818 -29.212 1.00 28.86 155 PRO A C 1
ATOM 1231 O O . PRO A 1 155 ? 41.764 -18.885 -30.014 1.00 28.86 155 PRO A O 1
ATOM 1234 N N . GLN A 1 156 ? 40.841 -20.216 -28.434 1.00 32.78 156 GLN A N 1
ATOM 1235 C CA . GLN A 1 156 ? 39.546 -19.577 -28.239 1.00 32.78 156 GLN A CA 1
ATOM 1236 C C . GLN A 1 156 ? 39.652 -18.042 -28.228 1.00 32.78 156 GLN A C 1
ATOM 1238 O O . GLN A 1 156 ? 40.456 -17.466 -27.496 1.00 32.78 156 GLN A O 1
ATOM 1243 N N . ALA A 1 157 ? 38.798 -17.389 -29.018 1.00 33.09 157 ALA A N 1
ATOM 1244 C CA . ALA A 1 157 ? 38.640 -15.943 -29.035 1.00 33.09 157 ALA A CA 1
ATOM 1245 C C . ALA A 1 157 ? 38.281 -15.417 -27.636 1.00 33.09 157 ALA A C 1
ATOM 1247 O O . ALA A 1 157 ? 37.135 -15.515 -27.197 1.00 33.09 157 ALA A O 1
ATOM 1248 N N . ASP A 1 158 ? 39.257 -14.819 -26.962 1.00 24.41 158 ASP A N 1
ATOM 1249 C CA . ASP A 1 158 ? 39.018 -14.000 -25.787 1.00 24.41 158 ASP A CA 1
ATOM 1250 C C . ASP A 1 158 ? 38.605 -12.604 -26.278 1.00 24.41 158 ASP A C 1
ATOM 1252 O O . ASP A 1 158 ? 39.406 -11.835 -26.818 1.00 24.41 158 ASP A O 1
ATOM 1256 N N . PHE A 1 159 ? 37.312 -12.288 -26.154 1.00 38.59 159 PHE A N 1
ATOM 1257 C CA . PHE A 1 159 ? 36.752 -10.952 -26.384 1.00 38.59 159 PHE A CA 1
ATOM 1258 C C . PHE A 1 159 ? 37.215 -10.006 -25.261 1.00 38.59 159 PHE A C 1
ATOM 1260 O O . PHE A 1 159 ? 36.444 -9.529 -24.429 1.00 38.59 159 PHE A O 1
ATOM 1267 N N . GLY A 1 160 ? 38.516 -9.730 -25.229 1.00 29.98 160 GLY A N 1
ATOM 1268 C CA . GLY A 1 160 ? 39.169 -8.859 -24.267 1.00 29.98 160 GLY A CA 1
ATOM 1269 C C . GLY A 1 160 ? 39.319 -7.437 -24.798 1.00 29.98 160 GLY A C 1
ATOM 1270 O O . GLY A 1 160 ? 40.246 -7.139 -25.540 1.00 29.98 160 GLY A O 1
ATOM 1271 N N . ARG A 1 161 ? 38.434 -6.551 -24.326 1.00 31.52 161 ARG A N 1
ATOM 1272 C CA . ARG A 1 161 ? 38.454 -5.076 -24.450 1.00 31.52 161 ARG A CA 1
ATOM 1273 C C . ARG A 1 161 ? 38.205 -4.512 -25.847 1.00 31.52 161 ARG A C 1
ATOM 1275 O O . ARG A 1 161 ? 39.098 -4.081 -26.572 1.00 31.52 161 ARG A O 1
ATOM 1282 N N . VAL A 1 162 ? 36.913 -4.327 -26.107 1.00 31.23 162 VAL A N 1
ATOM 1283 C CA . VAL A 1 162 ? 36.404 -3.234 -26.942 1.00 31.23 162 VAL A CA 1
ATOM 1284 C C . VAL A 1 162 ? 37.119 -1.932 -26.540 1.00 31.23 162 VAL A C 1
ATOM 1286 O O . VAL A 1 162 ? 37.039 -1.541 -25.372 1.00 31.23 162 VAL A O 1
ATOM 1289 N N . PRO A 1 163 ? 37.803 -1.230 -27.462 1.00 36.66 163 PRO A N 1
ATOM 1290 C CA . PRO A 1 163 ? 38.261 0.123 -27.206 1.00 36.66 163 PRO A CA 1
ATOM 1291 C C . PRO A 1 163 ? 37.034 0.966 -26.876 1.00 36.66 163 PRO A C 1
ATOM 1293 O O . PRO A 1 163 ? 36.076 1.004 -27.650 1.00 36.66 163 PRO A O 1
ATOM 1296 N N . GLU A 1 164 ? 37.068 1.644 -25.736 1.00 41.59 164 GLU A N 1
ATOM 1297 C CA . GLU A 1 164 ? 36.027 2.527 -25.207 1.00 41.59 164 GLU A CA 1
ATOM 1298 C C . GLU A 1 164 ? 35.859 3.796 -26.079 1.00 41.59 164 GLU A C 1
ATOM 1300 O O . GLU A 1 164 ? 36.061 4.935 -25.654 1.00 41.59 164 GLU A O 1
ATOM 1305 N N . ARG A 1 165 ? 35.591 3.615 -27.379 1.00 45.31 165 ARG A N 1
ATOM 1306 C CA . ARG A 1 165 ? 35.540 4.687 -28.381 1.00 45.31 165 ARG A CA 1
ATOM 1307 C C . ARG A 1 165 ? 34.836 4.313 -29.686 1.00 45.31 165 ARG A C 1
ATOM 1309 O O . ARG A 1 165 ? 35.113 4.901 -30.736 1.00 45.31 165 ARG A O 1
ATOM 1316 N N . LEU A 1 166 ? 33.860 3.417 -29.623 1.00 40.72 166 LEU A N 1
ATOM 1317 C CA . LEU A 1 166 ? 32.814 3.330 -30.638 1.00 40.72 166 LEU A CA 1
ATOM 1318 C C . LEU A 1 166 ? 31.683 4.264 -30.208 1.00 40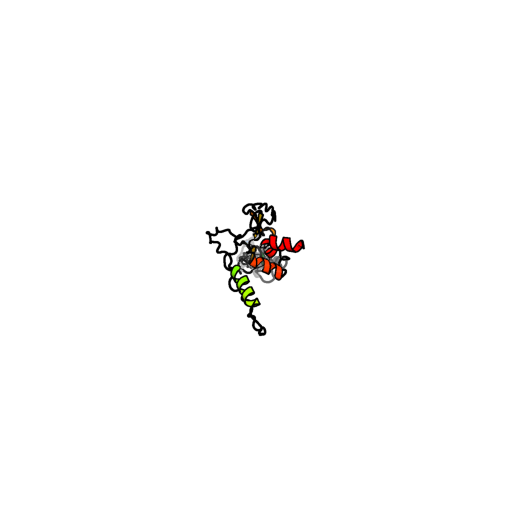.72 166 LEU A C 1
ATOM 1320 O O . LEU A 1 166 ? 31.000 4.037 -29.221 1.00 40.72 166 LEU A O 1
ATOM 1324 N N . THR A 1 167 ? 31.660 5.404 -30.896 1.00 40.62 167 THR A N 1
ATOM 1325 C CA . THR A 1 167 ? 30.601 6.410 -30.993 1.00 40.62 167 THR A CA 1
ATOM 1326 C C . THR A 1 167 ? 29.452 6.334 -29.987 1.00 40.62 167 THR A C 1
ATOM 1328 O O . THR A 1 167 ? 28.658 5.403 -29.942 1.00 40.62 167 THR A O 1
ATOM 1331 N N . LEU A 1 168 ? 29.244 7.442 -29.292 1.00 55.81 168 LEU A N 1
ATOM 1332 C CA . LEU A 1 168 ? 28.004 7.719 -28.582 1.00 55.81 168 LEU A CA 1
ATOM 1333 C C . LEU A 1 168 ? 26.845 8.044 -29.565 1.00 55.81 168 LEU A C 1
ATOM 1335 O O . LEU A 1 168 ? 26.225 9.103 -29.490 1.00 55.81 168 LEU A O 1
ATOM 1339 N N . SER A 1 169 ? 26.600 7.150 -30.530 1.00 63.09 169 SER A N 1
ATOM 1340 C CA . SER A 1 169 ? 26.031 7.436 -31.853 1.00 63.09 169 SER A CA 1
ATOM 1341 C C . SER A 1 169 ? 24.522 7.294 -31.960 1.00 63.09 169 SER A C 1
ATOM 1343 O O . SER A 1 169 ? 23.939 6.271 -31.612 1.00 63.09 169 SER A O 1
ATOM 1345 N N . CYS A 1 170 ? 23.927 8.300 -32.598 1.00 70.00 170 CYS A N 1
ATOM 1346 C CA . CYS A 1 170 ? 22.730 8.131 -33.412 1.00 70.00 170 CYS A CA 1
ATOM 1347 C C . CYS A 1 170 ? 22.903 6.929 -34.356 1.00 70.00 170 CYS A C 1
ATOM 1349 O O . CYS A 1 170 ? 23.987 6.763 -34.909 1.00 70.00 170 CYS A O 1
ATOM 1351 N N . SER A 1 171 ? 21.867 6.116 -34.569 1.00 77.88 171 SER A N 1
ATOM 1352 C CA . SER A 1 171 ? 21.954 4.931 -35.440 1.00 77.88 171 SER A CA 1
ATOM 1353 C C . SER A 1 171 ? 22.430 5.237 -36.870 1.00 77.88 171 SER A C 1
ATOM 1355 O O . SER A 1 171 ? 22.896 4.333 -37.553 1.00 77.88 171 SER A O 1
ATOM 1357 N N . ALA A 1 172 ? 22.338 6.498 -37.313 1.00 70.50 172 ALA A N 1
ATOM 1358 C CA . ALA A 1 172 ? 22.843 6.983 -38.592 1.00 70.50 172 ALA A CA 1
ATOM 1359 C C . ALA A 1 172 ? 24.085 7.881 -38.415 1.00 70.50 172 ALA A C 1
ATOM 1361 O O . ALA A 1 172 ? 24.159 8.691 -37.491 1.00 70.50 172 ALA A O 1
ATOM 1362 N N . GLY A 1 173 ? 25.061 7.767 -39.323 1.00 70.69 173 GLY A N 1
ATOM 1363 C CA . GLY A 1 173 ? 26.266 8.616 -39.354 1.00 70.69 173 GLY A CA 1
ATOM 1364 C C . GLY A 1 173 ? 26.069 9.987 -40.022 1.00 70.69 173 GLY A C 1
ATOM 1365 O O . GLY A 1 173 ? 26.913 10.877 -39.877 1.00 70.69 173 GLY A O 1
ATOM 1366 N N . CYS A 1 174 ? 24.963 10.159 -40.745 1.00 74.25 174 CYS A N 1
ATOM 1367 C CA . CYS A 1 174 ? 24.478 11.402 -41.338 1.00 74.25 174 CYS A CA 1
ATOM 1368 C C . CYS A 1 174 ? 22.949 11.306 -41.515 1.00 74.25 174 CYS A C 1
ATOM 1370 O O . CYS A 1 174 ? 22.402 10.205 -41.484 1.00 74.25 174 CYS A O 1
ATOM 1372 N N . GLY A 1 175 ? 22.253 12.432 -41.664 1.00 76.00 175 GLY A N 1
ATOM 1373 C CA . GLY A 1 175 ? 20.791 12.455 -41.794 1.00 76.00 175 GLY A CA 1
ATOM 1374 C C . GLY A 1 175 ? 20.059 12.148 -40.481 1.00 76.00 175 GLY A C 1
ATOM 1375 O O . GLY A 1 175 ? 20.499 12.552 -39.403 1.00 76.00 175 GLY A O 1
ATOM 1376 N N . SER A 1 176 ? 18.924 11.454 -40.559 1.00 77.31 176 SER A N 1
ATOM 1377 C CA . SER A 1 176 ? 18.093 11.104 -39.397 1.00 77.31 176 SER A CA 1
ATOM 1378 C C . SER A 1 176 ? 18.405 9.697 -38.891 1.00 77.31 176 SER A C 1
ATOM 1380 O O . SER A 1 176 ? 18.511 8.756 -39.672 1.00 77.31 176 SER A O 1
ATOM 1382 N N . GLY A 1 177 ? 18.494 9.528 -37.575 1.00 78.12 177 GLY A N 1
ATOM 1383 C CA . GLY A 1 177 ? 18.611 8.218 -36.937 1.00 78.12 177 GLY A CA 1
ATOM 1384 C C . GLY A 1 177 ? 17.912 8.179 -35.582 1.00 78.12 177 GLY A C 1
ATOM 1385 O O . GLY A 1 177 ? 17.128 9.066 -35.241 1.00 78.12 177 GLY A O 1
ATOM 1386 N N . ALA A 1 178 ? 18.200 7.153 -34.785 1.00 85.06 178 ALA A N 1
ATOM 1387 C CA . ALA A 1 178 ? 17.648 6.987 -33.448 1.00 85.06 178 ALA A CA 1
ATOM 1388 C C . ALA A 1 178 ? 18.732 6.725 -32.394 1.00 85.06 178 ALA A C 1
ATOM 1390 O O . ALA A 1 178 ? 19.731 6.057 -32.650 1.00 85.06 178 ALA A O 1
ATOM 1391 N N . GLN A 1 179 ? 18.519 7.246 -31.188 1.00 84.56 179 GLN A N 1
ATOM 1392 C CA . GLN A 1 179 ? 19.291 6.928 -29.989 1.00 84.56 179 GLN A CA 1
ATOM 1393 C C . GLN A 1 179 ? 18.476 6.003 -29.095 1.00 84.56 179 GLN A C 1
ATOM 1395 O O . GLN A 1 179 ? 17.260 6.167 -28.987 1.00 84.56 179 GLN A O 1
ATOM 1400 N N . ARG A 1 180 ? 19.149 5.082 -28.402 1.00 85.00 180 ARG A N 1
ATOM 1401 C CA . ARG A 1 180 ? 18.555 4.255 -27.345 1.00 85.00 180 ARG A CA 1
ATOM 1402 C C . ARG A 1 180 ? 19.086 4.651 -25.970 1.00 85.00 180 ARG A C 1
ATOM 1404 O O . ARG A 1 180 ? 20.193 5.176 -25.846 1.00 85.00 180 ARG A O 1
ATOM 1411 N N . ARG A 1 181 ? 18.282 4.387 -24.944 1.00 82.75 181 ARG A N 1
ATOM 1412 C CA . ARG A 1 181 ? 18.670 4.424 -23.529 1.00 82.75 181 ARG A CA 1
ATOM 1413 C C . ARG A 1 181 ? 18.137 3.188 -22.818 1.00 82.75 181 ARG A C 1
ATOM 1415 O O . ARG A 1 181 ? 17.137 2.611 -23.246 1.00 82.75 181 ARG A O 1
ATOM 1422 N N . SER A 1 182 ? 18.770 2.809 -21.713 1.00 86.62 182 SER A N 1
ATOM 1423 C CA . SER A 1 182 ? 18.211 1.784 -20.835 1.00 86.62 182 SER A CA 1
ATOM 1424 C C . SER A 1 182 ? 17.014 2.341 -20.061 1.00 86.62 182 SER A C 1
ATOM 1426 O O . SER A 1 182 ? 17.033 3.473 -19.574 1.00 86.62 182 SER A O 1
ATOM 1428 N N . VAL A 1 183 ? 15.953 1.544 -19.975 1.00 94.19 183 VAL A N 1
ATOM 1429 C CA . VAL A 1 183 ? 14.768 1.816 -19.160 1.00 94.19 183 VAL A CA 1
ATOM 1430 C C . VAL A 1 183 ? 14.464 0.523 -18.421 1.00 94.19 183 VAL A C 1
ATOM 1432 O O . VAL A 1 183 ? 13.954 -0.424 -19.015 1.00 94.19 183 VAL A O 1
ATOM 1435 N N . THR A 1 184 ? 14.836 0.468 -17.145 1.00 92.94 184 THR A N 1
ATOM 1436 C CA . THR A 1 184 ? 14.798 -0.770 -16.359 1.00 92.94 184 THR A CA 1
ATOM 1437 C C . THR A 1 184 ? 13.850 -0.604 -15.185 1.00 92.94 184 THR A C 1
ATOM 1439 O O . THR A 1 184 ? 13.964 0.350 -14.418 1.00 92.94 184 THR A O 1
ATOM 1442 N N . CYS A 1 185 ? 12.919 -1.538 -15.027 1.00 95.81 185 CYS A N 1
ATOM 1443 C CA . CYS A 1 185 ? 12.054 -1.583 -13.859 1.00 95.81 185 CYS A CA 1
ATOM 1444 C C . CYS A 1 185 ? 12.799 -2.246 -12.696 1.00 95.81 185 CYS A C 1
ATOM 1446 O O . CYS A 1 185 ? 13.200 -3.407 -12.797 1.00 95.81 185 CYS A O 1
ATOM 1448 N N . LEU A 1 186 ? 12.995 -1.514 -11.597 1.00 94.75 186 LEU A N 1
ATOM 1449 C CA . LEU A 1 186 ? 13.679 -2.021 -10.407 1.00 94.75 186 LEU A CA 1
ATOM 1450 C C . LEU A 1 186 ? 12.781 -1.961 -9.174 1.00 94.75 186 LEU A C 1
ATOM 1452 O O . LEU A 1 186 ? 12.020 -1.010 -8.977 1.00 94.75 186 LEU A O 1
ATOM 1456 N N . HIS A 1 187 ? 12.950 -2.942 -8.291 1.00 94.38 187 HIS A N 1
ATOM 1457 C CA . HIS A 1 187 ? 12.385 -2.904 -6.949 1.00 94.38 187 HIS A CA 1
ATOM 1458 C C . HIS A 1 187 ? 13.145 -1.890 -6.075 1.00 94.38 187 HIS A C 1
ATOM 1460 O O . HIS A 1 187 ? 14.373 -1.932 -5.974 1.00 94.38 187 HIS A O 1
ATOM 1466 N N . ARG A 1 188 ? 12.429 -0.978 -5.413 1.00 92.12 188 ARG A N 1
ATOM 1467 C CA . ARG A 1 188 ? 12.998 0.160 -4.667 1.00 92.12 188 ARG A CA 1
ATOM 1468 C C . ARG A 1 188 ? 13.919 -0.257 -3.526 1.00 92.12 188 ARG A C 1
ATOM 1470 O O . ARG A 1 188 ? 14.935 0.392 -3.317 1.00 92.12 188 ARG A O 1
ATOM 1477 N N . LEU A 1 189 ? 13.575 -1.332 -2.818 1.00 91.44 189 LEU A N 1
ATOM 1478 C CA . LEU A 1 189 ? 14.297 -1.762 -1.614 1.00 91.44 189 LEU A CA 1
ATOM 1479 C C . LEU A 1 189 ? 15.446 -2.721 -1.925 1.00 91.44 189 LEU A C 1
ATOM 1481 O O . LEU A 1 189 ? 16.494 -2.657 -1.302 1.00 91.44 189 LEU A O 1
ATOM 1485 N N . THR A 1 190 ? 15.253 -3.617 -2.893 1.00 93.75 190 THR A N 1
ATOM 1486 C CA . THR A 1 190 ? 16.215 -4.696 -3.187 1.00 93.75 190 THR A CA 1
ATOM 1487 C C . THR A 1 190 ? 17.070 -4.404 -4.411 1.00 93.75 190 THR A C 1
ATOM 1489 O O . THR A 1 190 ? 17.993 -5.159 -4.689 1.00 93.75 190 THR A O 1
ATOM 1492 N N . ARG A 1 191 ? 16.734 -3.359 -5.182 1.00 92.69 191 ARG A N 1
ATOM 1493 C CA . ARG A 1 191 ? 17.358 -3.004 -6.467 1.00 92.69 191 ARG A CA 1
ATOM 1494 C C . ARG A 1 191 ? 17.336 -4.112 -7.526 1.00 92.69 191 ARG A C 1
ATOM 1496 O O . ARG A 1 191 ? 17.983 -3.977 -8.557 1.00 92.69 191 ARG A O 1
ATOM 1503 N N . ARG A 1 192 ? 16.564 -5.180 -7.314 1.00 93.12 192 ARG A N 1
ATOM 1504 C CA . ARG A 1 192 ? 16.416 -6.278 -8.275 1.00 93.12 192 ARG A CA 1
ATOM 1505 C C . ARG A 1 192 ? 15.563 -5.841 -9.459 1.00 93.12 192 ARG A C 1
ATOM 1507 O O . ARG A 1 192 ? 14.599 -5.091 -9.282 1.00 93.12 192 ARG A O 1
ATOM 1514 N N . VAL A 1 193 ? 15.914 -6.336 -10.642 1.00 93.50 193 VAL A N 1
ATOM 1515 C CA . VAL A 1 193 ? 15.107 -6.177 -11.857 1.00 93.50 193 VAL A CA 1
ATOM 1516 C C . VAL A 1 193 ? 13.772 -6.896 -11.668 1.00 93.50 193 VAL A C 1
ATOM 1518 O O . VAL A 1 193 ? 13.727 -7.976 -11.080 1.00 93.50 193 VAL A O 1
ATOM 1521 N N . GLY A 1 194 ? 12.680 -6.284 -12.117 1.00 91.56 194 GLY A N 1
ATOM 1522 C CA . GLY A 1 194 ? 11.359 -6.907 -12.091 1.00 91.56 194 GLY A CA 1
ATOM 1523 C C . GLY A 1 194 ? 10.411 -6.311 -13.123 1.00 91.56 194 GLY A C 1
ATOM 1524 O O . GLY A 1 194 ? 10.819 -5.502 -13.946 1.00 91.56 194 GLY A O 1
ATOM 1525 N N . GLU A 1 195 ? 9.140 -6.708 -13.065 1.00 92.38 195 GLU A N 1
ATOM 1526 C CA . GLU A 1 195 ? 8.160 -6.429 -14.134 1.00 92.38 195 GLU A CA 1
ATOM 1527 C C . GLU A 1 195 ? 6.913 -5.681 -13.643 1.00 92.38 195 GLU A C 1
ATOM 1529 O O . GLU A 1 195 ? 6.021 -5.358 -14.415 1.00 92.38 195 GLU A O 1
ATOM 1534 N N . LYS A 1 196 ? 6.849 -5.354 -12.349 1.00 94.25 196 LYS A N 1
ATOM 1535 C CA . LYS A 1 196 ? 5.662 -4.762 -11.709 1.00 94.25 196 LYS A CA 1
ATOM 1536 C C . LYS A 1 196 ? 5.610 -3.226 -11.781 1.00 94.25 196 LYS A C 1
ATOM 1538 O O . LYS A 1 196 ? 4.926 -2.595 -10.977 1.00 94.25 196 LYS A O 1
ATOM 1543 N N . CYS A 1 197 ? 6.367 -2.603 -12.682 1.00 94.31 197 CYS A N 1
ATOM 1544 C CA . CYS A 1 197 ? 6.240 -1.169 -12.940 1.00 94.31 197 CYS A CA 1
ATOM 1545 C C . CYS A 1 197 ? 5.011 -0.906 -13.814 1.00 94.31 197 CYS A C 1
ATOM 1547 O O . CYS A 1 197 ? 4.714 -1.697 -14.704 1.00 94.31 197 CYS A O 1
ATOM 1549 N N . SER A 1 198 ? 4.319 0.214 -13.589 1.00 94.44 198 SER A N 1
ATOM 1550 C CA . SER A 1 198 ? 3.169 0.580 -14.424 1.00 94.44 198 SER A CA 1
ATOM 1551 C C . SER A 1 198 ? 3.600 0.818 -15.876 1.00 94.44 198 SER A C 1
ATOM 1553 O O . SER A 1 198 ? 4.609 1.485 -16.127 1.00 94.44 198 SER A O 1
ATOM 1555 N N . ALA A 1 199 ? 2.838 0.267 -16.822 1.00 93.81 199 ALA A N 1
ATOM 1556 C CA . ALA A 1 199 ? 3.068 0.453 -18.250 1.00 93.81 199 ALA A CA 1
ATOM 1557 C C . ALA A 1 199 ? 2.821 1.908 -18.675 1.00 93.81 199 ALA A C 1
ATOM 1559 O O . ALA A 1 199 ? 3.597 2.444 -19.463 1.00 93.81 199 ALA A O 1
ATOM 1560 N N . ASP A 1 200 ? 1.826 2.567 -18.078 1.00 93.00 200 ASP A N 1
ATOM 1561 C CA . ASP A 1 200 ? 1.444 3.948 -18.402 1.00 93.00 200 ASP A CA 1
ATOM 1562 C C . ASP A 1 200 ? 2.556 4.948 -18.075 1.00 93.00 200 ASP A C 1
ATOM 1564 O O . ASP A 1 200 ? 2.706 5.976 -18.727 1.00 93.00 200 ASP A O 1
ATOM 1568 N N . SER A 1 201 ? 3.381 4.633 -17.072 1.00 93.00 201 SER A N 1
ATOM 1569 C CA . SER A 1 201 ? 4.518 5.466 -16.678 1.00 93.00 201 SER A CA 1
ATOM 1570 C C . SER A 1 201 ? 5.838 5.050 -17.327 1.00 93.00 201 SER A C 1
ATOM 1572 O O . SER A 1 201 ? 6.880 5.598 -16.961 1.00 93.00 201 SER A O 1
ATOM 1574 N N . LYS A 1 202 ? 5.833 4.093 -18.271 1.00 94.06 202 LYS A N 1
ATOM 1575 C CA . LYS A 1 202 ? 7.048 3.574 -18.913 1.00 94.06 202 LYS A CA 1
ATOM 1576 C C . LYS A 1 202 ? 7.711 4.644 -19.791 1.00 94.06 202 LYS A C 1
ATOM 1578 O O . LYS A 1 202 ? 7.161 5.031 -20.821 1.00 94.06 202 LYS A O 1
ATOM 1583 N N . PRO A 1 203 ? 8.938 5.085 -19.461 1.00 94.69 203 PRO A N 1
ATOM 1584 C CA . PRO A 1 203 ? 9.646 6.077 -20.262 1.00 94.69 203 PRO A CA 1
ATOM 1585 C C . PRO A 1 203 ? 10.053 5.533 -21.638 1.00 94.69 203 PRO A C 1
ATOM 1587 O O . PRO A 1 203 ? 10.436 4.371 -21.771 1.00 94.69 203 PRO A O 1
ATOM 1590 N N . ALA A 1 204 ? 10.081 6.399 -22.657 1.00 91.75 204 ALA A N 1
ATOM 1591 C CA . ALA A 1 204 ? 10.534 6.024 -23.999 1.00 91.75 204 ALA A CA 1
ATOM 1592 C C . ALA A 1 204 ? 11.981 5.505 -23.978 1.00 91.75 204 ALA A C 1
ATOM 1594 O O . ALA A 1 204 ? 12.872 6.196 -23.487 1.00 91.75 204 ALA A O 1
ATOM 1595 N N . SER A 1 205 ? 12.244 4.318 -24.520 1.00 87.81 205 SER A N 1
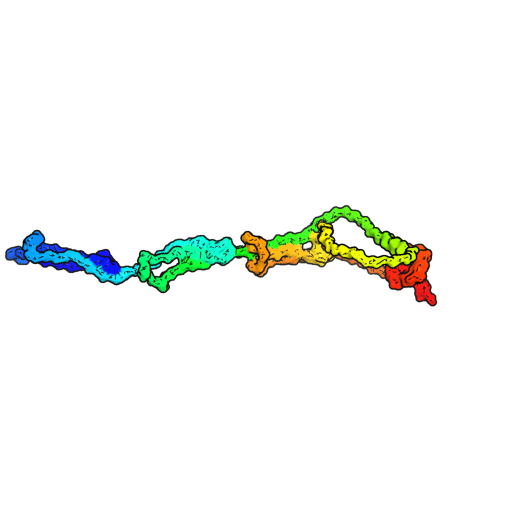ATOM 1596 C CA . SER A 1 205 ? 13.600 3.749 -24.609 1.00 87.81 205 SER A CA 1
ATOM 1597 C C . SER A 1 205 ? 14.367 4.210 -25.851 1.00 87.81 205 SER A C 1
ATOM 1599 O O . SER A 1 205 ? 15.582 4.025 -25.926 1.00 87.81 205 SER A O 1
ATOM 1601 N N . GLN A 1 206 ? 13.682 4.838 -26.810 1.00 89.19 206 GLN A N 1
ATOM 1602 C CA . GLN A 1 206 ? 14.238 5.290 -28.080 1.00 89.19 206 GLN A CA 1
ATOM 1603 C C . GLN A 1 206 ? 13.766 6.711 -28.397 1.00 89.19 206 GLN A C 1
ATOM 1605 O O . GLN A 1 206 ? 12.620 7.061 -28.126 1.00 89.19 206 GLN A O 1
ATOM 1610 N N . ARG A 1 207 ? 14.652 7.533 -28.965 1.00 87.56 207 A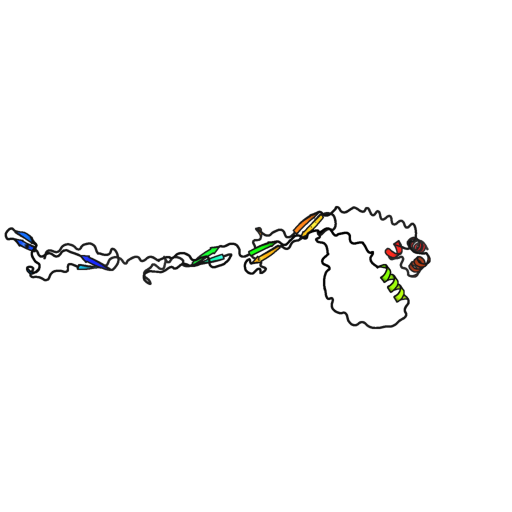RG A N 1
ATOM 1611 C CA . ARG A 1 207 ? 14.313 8.864 -29.489 1.00 87.56 207 ARG A CA 1
ATOM 1612 C C . ARG A 1 207 ? 14.986 9.104 -30.830 1.00 87.56 207 ARG A C 1
ATOM 1614 O O . ARG A 1 207 ? 16.055 8.551 -31.078 1.00 87.56 207 ARG A O 1
ATOM 1621 N N . GLN A 1 208 ? 14.400 9.954 -31.663 1.00 86.69 208 GLN A N 1
ATOM 1622 C CA . GLN A 1 208 ? 15.037 10.389 -32.904 1.00 86.69 208 GLN A CA 1
ATOM 1623 C C . GLN A 1 208 ? 16.207 11.341 -32.628 1.00 86.69 208 GLN A C 1
ATOM 1625 O O . GLN A 1 208 ? 16.221 12.087 -31.648 1.00 86.69 208 GLN A O 1
ATOM 1630 N N . CYS A 1 209 ? 17.195 11.305 -33.512 1.00 82.62 209 CYS A N 1
ATOM 1631 C CA . CYS A 1 209 ? 18.341 12.199 -33.533 1.00 82.62 209 CYS A CA 1
ATOM 1632 C C . CYS A 1 209 ? 18.600 12.657 -34.962 1.00 82.62 209 CYS A C 1
ATOM 1634 O O . CYS A 1 209 ? 18.518 11.873 -35.906 1.00 82.62 209 CYS A O 1
ATOM 1636 N N . LYS A 1 210 ? 18.940 13.936 -35.105 1.00 79.62 210 LYS A N 1
ATOM 1637 C CA . LYS A 1 210 ? 19.419 14.501 -36.363 1.00 79.62 210 LYS A CA 1
ATOM 1638 C C . LYS A 1 210 ? 20.935 14.595 -36.296 1.00 79.62 210 LYS A C 1
ATOM 1640 O O . LYS A 1 210 ? 21.493 15.130 -35.337 1.00 79.62 210 LYS A O 1
ATOM 1645 N N . VAL A 1 211 ? 21.592 14.023 -37.290 1.00 74.94 211 VAL A N 1
ATOM 1646 C CA . VAL A 1 211 ? 23.029 14.139 -37.527 1.00 74.94 211 VAL A CA 1
ATOM 1647 C C . VAL A 1 211 ? 23.228 15.114 -38.684 1.00 74.94 211 VAL A C 1
ATOM 1649 O O . VAL A 1 211 ? 22.266 15.504 -39.343 1.00 74.94 211 VAL A O 1
ATOM 1652 N N . LYS A 1 212 ? 24.473 15.541 -38.917 1.00 76.50 212 LYS A N 1
ATOM 1653 C CA . LYS A 1 212 ? 24.820 16.360 -40.085 1.00 76.50 212 LYS A CA 1
ATOM 1654 C C . LYS A 1 212 ? 24.198 15.769 -41.349 1.00 76.50 212 LYS A C 1
ATOM 1656 O O . LYS A 1 212 ? 24.168 14.545 -41.501 1.00 76.50 212 LYS A O 1
ATOM 1661 N N . GLU A 1 213 ? 23.721 16.630 -42.235 1.00 75.38 213 GLU A N 1
ATOM 1662 C CA . GLU A 1 213 ? 23.135 16.194 -43.495 1.00 75.38 213 GLU A CA 1
ATOM 1663 C C . GLU A 1 213 ? 24.124 15.325 -44.269 1.00 75.38 213 GLU A C 1
ATOM 1665 O O . GLU A 1 213 ? 25.342 15.554 -44.265 1.00 75.38 213 GLU A O 1
ATOM 1670 N N . CYS A 1 214 ? 23.600 14.267 -44.883 1.00 74.38 214 CYS A N 1
ATOM 1671 C CA . CYS A 1 214 ? 24.400 13.453 -45.773 1.00 74.38 214 CYS A CA 1
ATOM 1672 C C . CYS A 1 214 ? 24.740 14.320 -46.980 1.00 74.38 214 CYS A C 1
ATOM 1674 O O . CYS A 1 214 ? 23.849 14.721 -47.726 1.00 74.38 214 CYS A O 1
ATOM 1676 N N . LYS A 1 215 ? 26.028 14.616 -47.169 1.00 80.56 215 LYS A N 1
ATOM 1677 C CA . LYS A 1 215 ? 26.482 15.185 -48.433 1.00 80.56 215 LYS A CA 1
ATOM 1678 C C . LYS A 1 215 ? 26.123 14.172 -49.513 1.00 80.56 215 LYS A C 1
ATOM 1680 O O . LYS A 1 215 ? 26.637 13.054 -49.473 1.00 80.56 215 LYS A O 1
ATOM 1685 N N . LYS A 1 216 ? 25.233 14.554 -50.428 1.00 61.09 216 LYS A N 1
ATOM 1686 C CA . LYS A 1 216 ? 25.071 13.858 -51.700 1.00 61.09 216 LYS A CA 1
ATOM 1687 C C . LYS A 1 216 ? 26.407 14.011 -52.406 1.00 61.09 216 LYS A C 1
ATOM 1689 O O . LYS A 1 216 ? 26.749 15.091 -52.874 1.00 61.09 216 LYS A O 1
ATOM 1694 N N . ILE A 1 217 ? 27.240 12.985 -52.319 1.00 62.22 217 ILE A N 1
ATOM 1695 C CA . ILE A 1 217 ? 28.347 12.885 -53.249 1.00 62.22 217 ILE A CA 1
ATOM 1696 C C . ILE A 1 217 ? 27.671 12.336 -54.492 1.00 62.22 217 ILE A C 1
ATOM 1698 O O . ILE A 1 217 ? 27.382 11.142 -54.543 1.00 62.22 217 ILE A O 1
ATOM 1702 N N . ASP A 1 218 ? 27.362 13.218 -55.439 1.00 50.28 218 ASP A N 1
ATOM 1703 C CA . ASP A 1 218 ? 27.085 12.811 -56.809 1.00 50.28 218 ASP A CA 1
ATOM 1704 C C . ASP A 1 218 ? 28.405 12.262 -57.348 1.00 50.28 218 ASP A C 1
ATOM 1706 O O . ASP A 1 218 ? 29.192 12.949 -57.996 1.00 50.28 218 ASP A O 1
ATOM 1710 N N . VAL A 1 219 ? 28.714 11.017 -56.981 1.00 50.28 219 VAL A N 1
ATOM 1711 C CA . VAL A 1 219 ? 29.697 10.239 -57.714 1.00 50.28 219 VAL A CA 1
ATOM 1712 C C . VAL A 1 219 ? 28.991 9.901 -59.018 1.00 50.28 219 VAL A C 1
ATOM 1714 O O . VAL A 1 219 ? 28.433 8.817 -59.175 1.00 50.28 219 VAL A O 1
ATOM 1717 N N . VAL A 1 220 ? 28.995 10.848 -59.955 1.00 49.41 220 VAL A N 1
ATOM 1718 C CA . VAL A 1 220 ? 29.028 10.483 -61.364 1.00 49.41 220 VAL A CA 1
ATOM 1719 C C . VAL A 1 220 ? 30.341 9.726 -61.498 1.00 49.41 220 VAL A C 1
ATOM 1721 O O . VAL A 1 220 ? 31.414 10.308 -61.639 1.00 49.41 220 VAL A O 1
ATOM 1724 N N . LEU A 1 221 ? 30.281 8.413 -61.282 1.00 50.22 221 LEU A N 1
ATOM 1725 C CA . LEU A 1 221 ? 31.380 7.521 -61.585 1.00 50.22 221 LEU A CA 1
ATOM 1726 C C . LEU A 1 221 ? 31.397 7.419 -63.109 1.00 50.22 221 LEU A C 1
ATOM 1728 O O . LEU A 1 221 ? 30.974 6.418 -63.676 1.00 50.22 221 LEU A O 1
ATOM 1732 N N . GLU A 1 222 ? 31.836 8.484 -63.775 1.00 45.62 222 GLU A N 1
ATOM 1733 C CA . GLU A 1 222 ? 32.345 8.377 -65.130 1.00 45.62 222 GLU A CA 1
ATOM 1734 C C . GLU A 1 222 ? 33.605 7.523 -65.022 1.00 45.62 222 GLU A C 1
ATOM 1736 O O . GLU A 1 222 ? 34.715 7.992 -64.772 1.00 45.62 222 GLU A O 1
ATOM 1741 N N . THR A 1 223 ? 33.412 6.211 -65.132 1.00 58.28 223 THR A N 1
ATOM 1742 C CA . THR A 1 223 ? 34.472 5.232 -65.343 1.00 58.28 223 THR A CA 1
ATOM 1743 C C . THR A 1 223 ? 35.017 5.39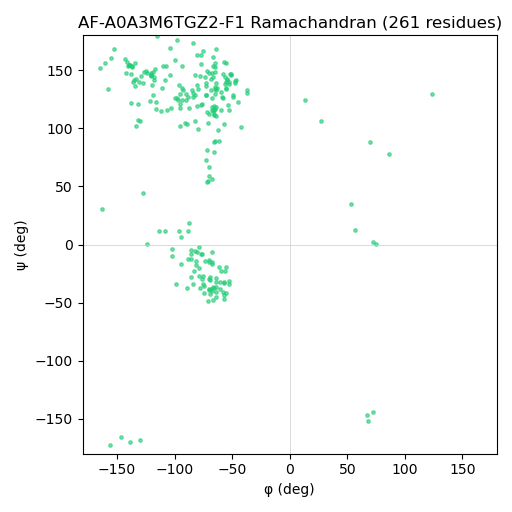5 -66.759 1.00 58.28 223 THR A C 1
ATOM 1745 O O . THR A 1 223 ? 34.955 4.469 -67.561 1.00 58.28 223 THR A O 1
ATOM 1748 N N . VAL A 1 224 ? 35.522 6.581 -67.100 1.00 62.38 224 VAL A N 1
ATOM 1749 C CA . VAL A 1 224 ? 36.305 6.766 -68.318 1.00 62.38 224 VAL A CA 1
ATOM 1750 C C . VAL A 1 224 ? 37.763 6.543 -67.947 1.00 62.38 224 VAL A C 1
ATOM 1752 O O . VAL A 1 224 ? 38.411 7.346 -67.273 1.00 62.38 224 VAL A O 1
ATOM 1755 N N . CYS A 1 225 ? 38.272 5.378 -68.339 1.00 70.25 225 CYS A N 1
ATOM 1756 C CA . CYS A 1 225 ? 39.673 5.036 -68.173 1.00 70.25 225 CYS A CA 1
ATOM 1757 C C . CYS A 1 225 ? 40.531 5.868 -69.135 1.00 70.25 225 CYS A C 1
ATOM 1759 O O . CYS A 1 225 ? 40.602 5.587 -70.332 1.00 70.25 225 CYS A O 1
ATOM 1761 N N . HIS A 1 226 ? 41.226 6.874 -68.607 1.00 72.94 226 HIS A N 1
ATOM 1762 C CA . HIS A 1 226 ? 42.186 7.641 -69.401 1.00 72.94 226 HIS A CA 1
ATOM 1763 C C . HIS A 1 226 ? 43.568 6.976 -69.479 1.00 72.94 226 HIS A C 1
ATOM 1765 O O . HIS A 1 226 ? 44.238 7.098 -70.500 1.00 72.94 226 HIS A O 1
ATOM 1771 N N . ARG A 1 227 ? 44.015 6.289 -68.417 1.00 77.62 227 ARG A N 1
ATOM 1772 C CA . ARG A 1 227 ? 45.332 5.631 -68.365 1.00 77.62 227 ARG A CA 1
ATOM 1773 C C . ARG A 1 227 ? 45.413 4.555 -67.288 1.00 77.62 227 ARG A C 1
ATOM 1775 O O . ARG A 1 227 ? 44.741 4.660 -66.259 1.00 77.62 227 ARG A O 1
ATOM 1782 N N . ASP A 1 228 ? 46.333 3.614 -67.480 1.00 80.38 228 ASP A N 1
ATOM 1783 C CA . ASP A 1 228 ? 46.726 2.662 -66.444 1.00 80.38 228 ASP A CA 1
ATOM 1784 C C . ASP A 1 228 ? 47.392 3.387 -65.269 1.00 80.38 228 ASP A C 1
ATOM 1786 O O . ASP A 1 228 ? 48.222 4.284 -65.438 1.00 80.38 228 ASP A O 1
ATOM 1790 N N . LYS A 1 229 ? 47.008 3.007 -64.048 1.00 78.00 229 LYS A N 1
ATOM 1791 C CA . LYS A 1 229 ? 47.611 3.519 -62.809 1.00 78.00 229 LYS A CA 1
ATOM 1792 C C . LYS A 1 229 ? 48.890 2.769 -62.448 1.00 78.00 229 LYS A C 1
ATOM 1794 O O . LYS A 1 229 ? 49.699 3.296 -61.687 1.00 78.00 229 LYS A O 1
ATOM 1799 N N . TYR A 1 230 ? 49.051 1.542 -62.934 1.00 80.62 230 TYR A N 1
ATOM 1800 C CA . TYR A 1 230 ? 50.220 0.697 -62.693 1.00 80.62 230 TYR A CA 1
ATOM 1801 C C . TYR A 1 230 ? 51.183 0.735 -63.881 1.00 80.62 230 TYR A C 1
ATOM 1803 O O . TYR A 1 230 ? 50.819 1.098 -64.997 1.00 80.62 230 TYR A O 1
ATOM 1811 N N . SER A 1 231 ? 52.447 0.382 -63.636 1.00 76.50 231 SER A N 1
ATOM 1812 C CA . SER A 1 231 ? 53.450 0.345 -64.703 1.00 76.50 231 SER A CA 1
ATOM 1813 C C . SER A 1 231 ? 53.138 -0.762 -65.719 1.00 76.50 231 SER A C 1
ATOM 1815 O O . SER A 1 231 ? 52.575 -1.800 -65.372 1.00 76.50 231 SER A O 1
ATOM 1817 N N . SER A 1 232 ? 53.586 -0.594 -66.968 1.00 78.94 232 SER A N 1
ATOM 1818 C CA . SER A 1 232 ? 53.366 -1.568 -68.054 1.00 78.94 232 SER A CA 1
ATOM 1819 C C . SER A 1 232 ? 53.808 -3.002 -67.706 1.00 78.94 232 SER A C 1
ATOM 1821 O O . SER A 1 232 ? 53.208 -3.967 -68.176 1.00 78.94 232 SER A O 1
ATOM 1823 N N . LYS A 1 233 ? 54.839 -3.174 -66.864 1.00 79.75 233 LYS A N 1
ATOM 1824 C CA . LYS A 1 233 ? 55.275 -4.505 -66.397 1.00 79.75 233 LYS A CA 1
ATOM 1825 C C . LYS A 1 233 ? 54.263 -5.140 -65.439 1.00 79.75 233 LYS A C 1
ATOM 1827 O O . LYS A 1 233 ? 54.028 -6.340 -65.508 1.00 79.75 233 LYS A O 1
ATOM 1832 N N . GLN A 1 234 ? 53.651 -4.337 -64.574 1.00 78.62 234 GLN A N 1
ATOM 1833 C CA . GLN A 1 234 ? 52.657 -4.795 -63.604 1.00 78.62 234 GLN A CA 1
ATOM 1834 C C . GLN A 1 234 ? 51.316 -5.090 -64.282 1.00 78.62 234 GLN A C 1
ATOM 1836 O O . GLN A 1 234 ? 50.725 -6.128 -64.012 1.00 78.62 234 GLN A O 1
ATOM 1841 N N . CYS A 1 235 ? 50.871 -4.249 -65.219 1.00 81.38 235 CYS A N 1
ATOM 1842 C CA . CYS A 1 235 ? 49.631 -4.510 -65.952 1.00 81.38 235 CYS A CA 1
ATOM 1843 C C . CYS A 1 235 ? 49.736 -5.707 -66.907 1.00 81.38 235 CYS A C 1
ATOM 1845 O O . CYS A 1 235 ? 48.777 -6.457 -67.052 1.00 81.38 235 CYS A O 1
ATOM 1847 N N . ARG A 1 236 ? 50.925 -5.989 -67.457 1.00 83.12 236 ARG A N 1
ATOM 1848 C CA . ARG A 1 236 ? 51.177 -7.257 -68.163 1.00 83.12 236 ARG A CA 1
ATOM 1849 C C . ARG A 1 236 ? 51.086 -8.485 -67.259 1.00 83.12 236 ARG A C 1
ATOM 1851 O O . ARG A 1 236 ? 50.665 -9.537 -67.725 1.00 83.12 236 ARG A O 1
ATOM 1858 N N . ALA A 1 237 ? 51.453 -8.367 -65.981 1.00 80.25 237 ALA A N 1
ATOM 1859 C CA . ALA A 1 237 ? 51.250 -9.448 -65.020 1.00 80.25 237 ALA A CA 1
ATOM 1860 C C . ALA A 1 237 ? 49.755 -9.652 -64.727 1.00 80.25 237 ALA A C 1
ATOM 1862 O O . ALA A 1 237 ? 49.292 -10.785 -64.748 1.00 80.25 237 ALA A O 1
ATOM 1863 N N . VAL A 1 238 ? 48.991 -8.567 -64.547 1.00 78.12 238 VAL A N 1
ATOM 1864 C CA . VAL A 1 238 ? 47.523 -8.619 -64.382 1.00 78.12 238 VAL A CA 1
ATOM 1865 C C . VAL A 1 238 ? 46.861 -9.346 -65.555 1.00 78.12 238 VAL A C 1
ATOM 1867 O O . VAL A 1 238 ? 45.994 -10.184 -65.327 1.00 78.12 238 VAL A O 1
ATOM 1870 N N . LEU A 1 239 ? 47.319 -9.086 -66.783 1.00 81.69 239 LEU A N 1
ATOM 1871 C CA . LEU A 1 239 ? 46.841 -9.776 -67.980 1.00 81.69 239 LEU A CA 1
ATOM 1872 C C . LEU A 1 239 ? 47.225 -11.261 -68.001 1.00 81.69 239 LEU A C 1
ATOM 1874 O O . LEU A 1 239 ? 46.387 -12.121 -68.238 1.00 81.69 239 LEU A O 1
ATOM 1878 N N . ARG A 1 240 ? 48.498 -11.570 -67.719 1.00 81.88 240 ARG A N 1
ATOM 1879 C CA . ARG A 1 240 ? 49.031 -12.942 -67.721 1.00 81.88 240 ARG A CA 1
ATOM 1880 C C . ARG A 1 240 ? 48.333 -13.849 -66.703 1.00 81.88 240 ARG A C 1
ATOM 1882 O O . ARG A 1 240 ? 48.233 -15.045 -66.945 1.00 81.88 240 ARG A O 1
ATOM 1889 N N . PHE A 1 241 ? 47.899 -13.294 -65.574 1.00 82.50 241 PHE A N 1
ATOM 1890 C CA . PHE A 1 241 ? 47.199 -14.028 -64.516 1.00 82.50 241 PHE A CA 1
ATOM 1891 C C . PHE A 1 241 ? 45.666 -13.910 -64.601 1.00 82.50 241 PHE A C 1
ATOM 1893 O O . PHE A 1 241 ? 44.988 -14.282 -63.648 1.00 82.50 241 PHE A O 1
ATOM 1900 N N . ASP A 1 242 ? 45.128 -13.381 -65.708 1.00 81.25 242 ASP A N 1
ATOM 1901 C CA . ASP A 1 242 ? 43.687 -13.224 -65.971 1.00 81.25 242 ASP A CA 1
ATOM 1902 C C . ASP A 1 242 ? 42.912 -12.473 -64.866 1.00 81.25 242 ASP A C 1
ATOM 1904 O O . ASP A 1 242 ? 41.758 -12.734 -64.526 1.00 81.25 242 ASP A O 1
ATOM 1908 N N . LEU A 1 243 ? 43.575 -11.490 -64.257 1.00 77.50 243 LEU A N 1
ATOM 1909 C CA . LEU A 1 243 ? 43.028 -10.741 -63.125 1.00 77.50 243 LEU A CA 1
ATOM 1910 C C . LEU A 1 243 ? 42.144 -9.562 -63.564 1.00 77.50 243 LEU A C 1
ATOM 1912 O O . LEU A 1 243 ? 41.515 -8.922 -62.716 1.00 77.50 243 LEU A O 1
ATOM 1916 N N . CYS A 1 244 ? 42.055 -9.296 -64.872 1.00 78.81 244 CYS A N 1
ATOM 1917 C CA . CYS A 1 244 ? 41.244 -8.233 -65.476 1.00 78.81 244 CYS A CA 1
ATOM 1918 C C . CYS A 1 244 ? 39.740 -8.363 -65.176 1.00 78.81 244 CYS A C 1
ATOM 1920 O O . CYS A 1 244 ? 39.027 -7.363 -65.153 1.00 78.81 244 CYS A O 1
ATOM 1922 N N . SER A 1 245 ? 39.274 -9.568 -64.845 1.00 74.31 245 SER A N 1
ATOM 1923 C CA . SER A 1 245 ? 37.894 -9.859 -64.435 1.00 74.31 245 SER A CA 1
ATOM 1924 C C . SER A 1 245 ? 37.511 -9.251 -63.075 1.00 74.31 245 SER A C 1
ATOM 1926 O O . SER A 1 245 ? 36.332 -9.132 -62.739 1.00 74.31 245 SER A O 1
ATOM 1928 N N . THR A 1 246 ? 38.492 -8.837 -62.264 1.00 74.31 246 THR A N 1
ATOM 1929 C CA . THR A 1 246 ? 38.243 -8.243 -60.945 1.00 74.31 246 THR A CA 1
ATOM 1930 C C . THR A 1 246 ? 38.188 -6.721 -61.041 1.00 74.31 246 THR A C 1
ATOM 1932 O O . THR A 1 246 ? 39.171 -6.089 -61.419 1.00 74.31 246 THR A O 1
ATOM 1935 N N . ARG A 1 247 ? 37.092 -6.100 -60.583 1.00 69.69 247 ARG A N 1
ATOM 1936 C CA . ARG A 1 247 ? 36.872 -4.640 -60.684 1.00 69.69 247 ARG A CA 1
ATOM 1937 C C . ARG A 1 247 ? 38.016 -3.785 -60.117 1.00 69.69 247 ARG A C 1
ATOM 1939 O O . ARG A 1 247 ? 38.342 -2.752 -60.679 1.00 69.69 247 ARG A O 1
ATOM 1946 N N . GLY A 1 248 ? 38.680 -4.244 -59.053 1.00 72.12 248 GLY A N 1
ATOM 1947 C CA . GLY A 1 248 ? 39.840 -3.549 -58.485 1.00 72.12 248 GLY A CA 1
ATOM 1948 C C . GLY A 1 248 ? 41.084 -3.559 -59.384 1.00 72.12 248 GLY A C 1
ATOM 1949 O O . GLY A 1 248 ? 41.778 -2.551 -59.461 1.00 72.12 248 GLY A O 1
ATOM 1950 N N . TRP A 1 249 ? 41.358 -4.670 -60.074 1.00 74.94 249 TRP A N 1
ATOM 1951 C CA . TRP A 1 249 ? 42.476 -4.784 -61.020 1.00 74.94 249 TRP A CA 1
ATOM 1952 C C . TRP A 1 249 ? 42.156 -4.103 -62.349 1.00 74.94 249 TRP A C 1
ATOM 1954 O O . TRP A 1 249 ? 43.013 -3.413 -62.902 1.00 74.94 249 TRP A O 1
ATOM 1964 N N . LEU A 1 250 ? 40.900 -4.206 -62.789 1.00 74.62 250 LEU A N 1
ATOM 1965 C CA . LEU A 1 250 ? 40.364 -3.466 -63.922 1.00 74.62 250 LEU A CA 1
ATOM 1966 C C . LEU A 1 250 ? 40.527 -1.952 -63.718 1.00 74.62 250 LEU A C 1
ATOM 1968 O O . LEU A 1 250 ? 41.070 -1.290 -64.586 1.00 74.62 250 LEU A O 1
ATOM 1972 N N . ASP A 1 251 ? 40.190 -1.402 -62.546 1.00 75.50 251 ASP A N 1
ATOM 1973 C CA . ASP A 1 251 ? 40.335 0.037 -62.245 1.00 75.50 251 ASP A CA 1
ATOM 1974 C C . ASP A 1 251 ? 41.802 0.527 -62.152 1.00 75.50 251 ASP A C 1
ATOM 1976 O O . ASP A 1 251 ? 42.064 1.740 -62.118 1.00 75.50 251 ASP A O 1
ATOM 1980 N N . LEU A 1 252 ? 42.764 -0.398 -62.043 1.00 78.94 252 LEU A N 1
ATOM 1981 C CA . LEU A 1 252 ? 44.201 -0.116 -61.943 1.00 78.94 252 LEU A CA 1
ATOM 1982 C C . LEU A 1 252 ? 44.932 -0.265 -63.287 1.00 78.94 252 LEU A C 1
ATOM 1984 O O . LEU A 1 252 ? 45.866 0.499 -63.537 1.00 78.94 252 LEU A O 1
ATOM 1988 N N . CYS A 1 253 ? 44.510 -1.204 -64.135 1.00 82.12 253 CYS A N 1
ATOM 1989 C CA . CYS A 1 253 ? 45.117 -1.541 -65.429 1.00 82.12 253 CYS A CA 1
ATOM 1990 C C . CYS A 1 253 ? 44.078 -1.526 -66.561 1.00 82.12 253 CYS A C 1
ATOM 1992 O O . CYS A 1 253 ? 44.005 -2.441 -67.381 1.00 82.12 253 CYS A O 1
ATOM 1994 N N . CYS A 1 254 ? 43.232 -0.498 -66.560 1.00 84.50 254 CYS A N 1
ATOM 1995 C CA . CYS A 1 254 ? 42.039 -0.432 -67.387 1.00 84.50 254 CYS A CA 1
ATOM 1996 C C . CYS A 1 254 ? 42.316 -0.397 -68.896 1.00 84.50 254 CYS A C 1
ATOM 1998 O O . CYS A 1 254 ? 41.578 -1.047 -69.623 1.00 84.50 254 CYS A O 1
ATOM 2000 N N . LYS A 1 255 ? 43.374 0.268 -69.382 1.00 85.69 255 LYS A N 1
ATOM 2001 C CA . LYS A 1 255 ? 43.738 0.243 -70.810 1.00 85.69 255 LYS A CA 1
ATOM 2002 C C . LYS A 1 255 ? 44.284 -1.115 -71.217 1.00 85.69 255 LYS A C 1
ATOM 2004 O O . LYS A 1 255 ? 43.796 -1.706 -72.170 1.00 85.69 255 LYS A O 1
ATOM 2009 N N . THR A 1 256 ? 45.223 -1.644 -70.434 1.00 83.69 256 THR A N 1
ATOM 2010 C CA . THR A 1 256 ? 45.821 -2.958 -70.703 1.00 83.69 256 THR A CA 1
ATOM 2011 C C . THR A 1 256 ? 44.764 -4.075 -70.757 1.00 83.69 256 THR A C 1
ATOM 2013 O O . THR A 1 256 ? 44.825 -4.930 -71.636 1.00 83.69 256 THR A O 1
ATOM 2016 N N . CYS A 1 257 ? 43.776 -4.062 -69.857 1.00 80.50 257 CYS A N 1
ATOM 2017 C CA . CYS A 1 257 ? 42.686 -5.043 -69.846 1.00 80.50 257 CYS A CA 1
ATOM 2018 C C . CYS A 1 257 ? 41.639 -4.813 -70.950 1.00 80.50 257 CYS A C 1
ATOM 2020 O O . CYS A 1 257 ? 41.084 -5.777 -71.470 1.00 80.50 257 CYS A O 1
ATOM 2022 N N . GLU A 1 258 ? 41.362 -3.556 -71.314 1.00 81.81 258 GLU A N 1
ATOM 2023 C CA . GLU A 1 258 ? 40.429 -3.214 -72.394 1.00 81.81 258 GLU A CA 1
ATOM 2024 C C . GLU A 1 258 ? 40.970 -3.641 -73.768 1.00 81.81 258 GLU A C 1
ATOM 2026 O O . GLU A 1 258 ? 40.221 -4.178 -74.582 1.00 81.81 258 GLU A O 1
ATOM 2031 N N . ASP A 1 259 ? 42.273 -3.467 -74.004 1.00 75.88 259 ASP A N 1
ATOM 2032 C CA . ASP A 1 259 ? 42.924 -3.821 -75.270 1.00 75.88 259 ASP A CA 1
ATOM 2033 C C . ASP A 1 259 ? 43.006 -5.343 -75.492 1.00 75.88 259 ASP A C 1
ATOM 2035 O O . ASP A 1 259 ? 42.948 -5.802 -76.631 1.00 75.88 259 ASP A O 1
ATOM 2039 N N . ALA A 1 260 ? 43.085 -6.149 -74.427 1.00 70.94 260 ALA A N 1
ATOM 2040 C CA . ALA A 1 260 ? 43.074 -7.610 -74.546 1.00 70.94 260 ALA A CA 1
ATOM 2041 C C . ALA A 1 260 ? 41.681 -8.214 -74.758 1.00 70.94 260 ALA A C 1
ATOM 2043 O O . ALA A 1 260 ? 41.590 -9.329 -75.251 1.00 70.94 260 ALA A O 1
ATOM 2044 N N . GLY A 1 261 ? 40.607 -7.498 -74.412 1.00 61.38 261 GLY A N 1
ATOM 2045 C CA . GLY A 1 261 ? 39.234 -7.944 -74.674 1.00 61.38 261 GLY A CA 1
ATOM 2046 C C . GLY A 1 261 ? 38.752 -7.690 -76.108 1.00 61.38 261 GLY A C 1
ATOM 2047 O O . GLY A 1 261 ? 37.640 -8.090 -76.445 1.00 61.38 261 GLY A O 1
ATOM 2048 N N . ARG A 1 262 ? 39.542 -6.987 -76.936 1.00 57.91 262 ARG A N 1
ATOM 2049 C CA . ARG A 1 262 ? 39.217 -6.669 -78.342 1.00 57.91 262 ARG A CA 1
ATOM 2050 C C . ARG A 1 262 ? 39.948 -7.542 -79.373 1.00 57.91 262 ARG A C 1
ATOM 2052 O O . ARG A 1 262 ? 39.689 -7.366 -80.561 1.00 57.91 262 ARG A O 1
ATOM 2059 N N . ASN A 1 263 ? 40.841 -8.429 -78.933 1.00 47.22 263 ASN A N 1
ATOM 2060 C CA . ASN A 1 263 ? 41.548 -9.420 -79.756 1.00 47.22 263 ASN A CA 1
ATOM 2061 C C . ASN A 1 263 ? 41.011 -10.820 -79.464 1.00 47.22 263 ASN A C 1
ATOM 2063 O O . ASN A 1 263 ? 41.046 -11.650 -80.396 1.00 47.22 263 ASN A O 1
#